Protein AF-A0A069QI17-F1 (afdb_monomer_lite)

InterPro domains:
  IPR000182 GNAT domain [PF13673] (10-106)
  IPR000182 GNAT domain [PS51186] (1-121)
  IPR016181 Acyl-CoA N-acyltransferase [SSF55729] (12-118)

Radius of gyration: 30.69 Å; chains: 1; bounding box: 69×68×100 Å

Structure (mmCIF, N/CA/C/O backbone):
data_AF-A0A069QI17-F1
#
_entry.id   AF-A0A069QI17-F1
#
loop_
_atom_site.group_PDB
_atom_site.id
_atom_site.type_symbol
_atom_site.label_atom_id
_atom_site.label_alt_id
_atom_site.label_comp_id
_atom_site.label_asym_id
_atom_site.label_entity_id
_atom_site.label_seq_id
_atom_site.pdbx_PDB_ins_code
_atom_site.Cartn_x
_atom_site.Cartn_y
_atom_site.Cartn_z
_atom_site.occupancy
_atom_site.B_iso_or_equiv
_atom_site.auth_seq_id
_atom_site.auth_comp_id
_atom_site.auth_asym_id
_atom_site.auth_atom_id
_atom_site.pdbx_PDB_model_num
ATOM 1 N N . MET A 1 1 ? 5.214 32.223 63.874 1.00 36.22 1 MET A N 1
ATOM 2 C CA . MET A 1 1 ? 5.038 32.658 62.475 1.00 36.22 1 MET A CA 1
ATOM 3 C C . MET A 1 1 ? 5.414 31.460 61.620 1.00 36.22 1 MET A C 1
ATOM 5 O O . MET A 1 1 ? 6.585 31.260 61.332 1.00 36.22 1 MET A O 1
ATOM 9 N N . GLU A 1 2 ? 4.447 30.572 61.391 1.00 28.72 2 GLU A N 1
ATOM 10 C CA . GLU A 1 2 ? 4.616 29.395 60.536 1.00 28.72 2 GLU A CA 1
ATOM 11 C C . GLU A 1 2 ? 4.513 29.840 59.080 1.00 28.72 2 GLU A C 1
ATOM 13 O O . GLU A 1 2 ? 3.515 30.432 58.671 1.00 28.72 2 GLU A O 1
ATOM 18 N N . ILE A 1 3 ? 5.564 29.581 58.310 1.00 29.88 3 ILE A N 1
ATOM 19 C CA . ILE A 1 3 ? 5.532 29.698 56.858 1.00 29.88 3 ILE A CA 1
ATOM 20 C C . ILE A 1 3 ? 5.007 28.354 56.352 1.00 29.88 3 ILE A C 1
ATOM 22 O O . ILE A 1 3 ? 5.748 27.376 56.278 1.00 29.88 3 ILE A O 1
ATOM 26 N N . ILE A 1 4 ? 3.714 28.302 56.036 1.00 35.91 4 ILE A N 1
ATOM 27 C CA . ILE A 1 4 ? 3.139 27.224 55.232 1.00 35.91 4 ILE A CA 1
ATOM 28 C C . ILE A 1 4 ? 3.644 27.438 53.802 1.00 35.91 4 ILE A C 1
ATOM 30 O O . ILE A 1 4 ? 3.170 28.323 53.090 1.00 35.91 4 ILE A O 1
ATOM 34 N N . LEU A 1 5 ? 4.636 26.653 53.384 1.00 32.50 5 LEU A N 1
ATOM 35 C CA . LEU A 1 5 ? 4.989 26.520 51.973 1.00 32.50 5 LEU A CA 1
ATOM 36 C C . LEU A 1 5 ? 3.967 25.582 51.321 1.00 32.50 5 LEU A C 1
ATOM 38 O O . LEU A 1 5 ? 4.119 24.362 51.339 1.00 32.50 5 LEU A O 1
ATOM 42 N N . ASN A 1 6 ? 2.909 26.168 50.758 1.00 36.75 6 ASN A N 1
ATOM 43 C CA . ASN A 1 6 ? 2.060 25.500 49.776 1.00 36.75 6 ASN A CA 1
ATOM 44 C C . ASN A 1 6 ? 2.912 25.184 48.544 1.00 36.75 6 ASN A C 1
ATOM 46 O O . ASN A 1 6 ? 3.165 26.058 47.720 1.00 36.75 6 ASN A O 1
ATOM 50 N N . CYS A 1 7 ? 3.355 23.937 48.422 1.00 34.94 7 CYS A N 1
ATOM 51 C CA . CYS A 1 7 ? 4.032 23.443 47.231 1.00 34.94 7 CYS A CA 1
ATOM 52 C C . CYS A 1 7 ? 3.017 22.671 46.371 1.00 34.94 7 CYS A C 1
ATOM 54 O O . CYS A 1 7 ? 3.061 21.450 46.264 1.00 34.94 7 CYS A O 1
ATOM 56 N N . GLU A 1 8 ? 2.063 23.397 45.783 1.00 38.41 8 GLU A N 1
ATOM 57 C CA . GLU A 1 8 ? 1.346 22.948 44.582 1.00 38.41 8 GLU A CA 1
ATOM 58 C C . GLU A 1 8 ? 2.094 23.435 43.332 1.00 38.41 8 GLU A C 1
ATOM 60 O O . GLU A 1 8 ? 1.522 24.061 42.444 1.00 38.41 8 GLU A O 1
ATOM 65 N N . ASP A 1 9 ? 3.384 23.119 43.230 1.00 38.19 9 ASP A N 1
ATOM 66 C CA . ASP A 1 9 ? 4.053 23.132 41.934 1.00 38.19 9 ASP A CA 1
ATOM 67 C C . ASP A 1 9 ? 3.732 21.806 41.242 1.00 38.19 9 ASP A C 1
ATOM 69 O O . ASP A 1 9 ? 4.430 20.798 41.378 1.00 38.19 9 ASP A O 1
ATOM 73 N N . LYS A 1 10 ? 2.620 21.787 40.495 1.00 41.62 10 LYS A N 1
ATOM 74 C CA . LYS A 1 10 ? 2.367 20.766 39.469 1.00 41.62 10 LYS A CA 1
ATOM 75 C C . LYS A 1 10 ? 3.446 20.899 38.393 1.00 41.62 10 LYS A C 1
ATOM 77 O O . LYS A 1 10 ? 3.212 21.490 37.340 1.00 41.62 10 LYS A O 1
ATOM 82 N N . MET A 1 11 ? 4.625 20.336 38.646 1.00 41.19 11 MET A N 1
ATOM 83 C CA . MET A 1 11 ? 5.615 20.086 37.607 1.00 41.19 11 MET A CA 1
ATOM 84 C C . MET A 1 11 ? 4.928 19.243 36.526 1.00 41.19 11 MET A C 1
ATOM 86 O O . MET A 1 11 ? 4.520 18.107 36.784 1.00 41.19 11 MET A O 1
ATOM 90 N N . LYS A 1 12 ? 4.736 19.816 35.331 1.00 52.72 12 LYS A N 1
ATOM 91 C CA . LYS A 1 12 ? 4.419 19.036 34.131 1.00 52.72 12 LYS A CA 1
ATOM 92 C C . LYS A 1 12 ? 5.521 17.995 34.009 1.00 52.72 12 LYS A C 1
ATOM 94 O O . LYS A 1 12 ? 6.667 18.348 33.768 1.00 52.72 12 LYS A O 1
ATOM 99 N N . GLU A 1 13 ? 5.189 16.736 34.246 1.00 62.03 13 GLU A N 1
ATOM 100 C CA . GLU A 1 13 ? 6.145 15.669 34.009 1.00 62.03 13 GLU A CA 1
ATOM 101 C C . GLU A 1 13 ? 6.436 15.608 32.509 1.00 62.03 13 GLU A C 1
ATOM 103 O O . GLU A 1 13 ? 5.513 15.540 31.693 1.00 62.03 13 GLU A O 1
ATOM 108 N N . GLU A 1 14 ? 7.715 15.685 32.158 1.00 80.62 14 GLU A N 1
ATOM 109 C CA . GLU A 1 14 ? 8.184 15.564 30.784 1.00 80.62 14 GLU A CA 1
ATOM 110 C C . GLU A 1 14 ? 8.549 14.103 30.506 1.00 80.62 14 GLU A C 1
ATOM 112 O O . GLU A 1 14 ? 9.181 13.436 31.324 1.00 80.62 14 GLU A O 1
ATOM 117 N N . PHE A 1 15 ? 8.132 13.592 29.350 1.00 90.38 15 PHE A N 1
ATOM 118 C CA . PHE A 1 15 ? 8.513 12.263 28.878 1.00 90.38 15 PHE A CA 1
ATOM 119 C C . PHE A 1 15 ? 9.649 12.378 27.868 1.00 90.38 15 PHE A C 1
ATOM 121 O O . PHE A 1 15 ? 9.623 13.247 26.993 1.00 90.38 15 PHE A O 1
ATOM 128 N N . ILE A 1 16 ? 10.613 11.467 27.959 1.00 90.25 16 ILE A N 1
ATOM 129 C CA . ILE A 1 16 ? 11.674 11.286 26.971 1.00 90.25 16 ILE A CA 1
ATOM 130 C C . ILE A 1 16 ? 11.261 10.144 26.044 1.00 90.25 16 ILE A C 1
ATOM 132 O O . ILE A 1 16 ? 10.875 9.069 26.503 1.00 90.25 16 ILE A O 1
ATOM 136 N N . TYR A 1 17 ? 11.361 10.381 24.737 1.00 91.44 17 TYR A N 1
ATOM 137 C CA . TYR A 1 17 ? 11.005 9.415 23.702 1.00 91.44 17 TYR A CA 1
ATOM 138 C C . TYR A 1 17 ? 12.263 8.957 22.966 1.00 91.44 17 TYR A C 1
ATOM 140 O O . TYR A 1 17 ? 13.028 9.784 22.470 1.00 91.44 17 TYR A O 1
ATOM 148 N N . HIS A 1 18 ? 12.450 7.647 22.851 1.00 88.69 18 HIS A N 1
ATOM 149 C CA . HIS A 1 18 ? 13.464 7.044 21.993 1.00 88.69 18 HIS A CA 1
ATOM 150 C C . HIS A 1 18 ? 12.775 6.173 20.941 1.00 88.69 18 HIS A C 1
ATOM 152 O O . HIS A 1 18 ? 12.140 5.174 21.275 1.00 88.69 18 HIS A O 1
ATOM 158 N N . ASN A 1 19 ? 12.878 6.574 19.673 1.00 89.69 19 ASN A N 1
ATOM 159 C CA . ASN A 1 19 ? 12.305 5.844 18.545 1.00 89.69 19 ASN A CA 1
ATOM 160 C C . ASN A 1 19 ? 13.373 4.918 17.957 1.00 89.69 19 ASN A C 1
ATOM 162 O O . ASN A 1 19 ? 14.323 5.394 17.336 1.00 89.69 19 ASN A O 1
ATOM 166 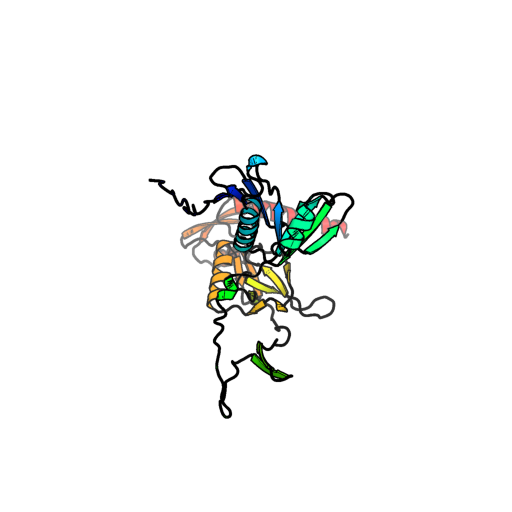N N . ALA A 1 20 ? 13.214 3.618 18.182 1.00 81.44 20 ALA A N 1
ATOM 167 C CA . ALA A 1 20 ? 13.975 2.574 17.510 1.00 81.44 20 ALA A CA 1
ATOM 168 C C . ALA A 1 20 ? 13.261 2.155 16.211 1.00 81.44 20 ALA A C 1
ATOM 170 O O . ALA A 1 20 ? 12.155 2.611 15.928 1.00 81.44 20 ALA A O 1
ATOM 171 N N . GLU A 1 21 ? 13.881 1.265 15.434 1.00 78.25 21 GLU A N 1
ATOM 172 C CA . GLU A 1 21 ? 13.342 0.789 14.149 1.00 78.25 21 GLU A CA 1
ATOM 173 C C . GLU A 1 21 ? 11.936 0.173 14.288 1.00 78.25 21 GLU A C 1
ATOM 175 O O . GLU A 1 21 ? 11.056 0.471 13.486 1.00 78.25 21 GLU A O 1
ATOM 180 N N . ASN A 1 22 ? 11.701 -0.602 15.357 1.00 84.88 22 ASN A N 1
ATOM 181 C CA . ASN A 1 22 ? 10.470 -1.390 15.530 1.00 84.88 22 ASN A CA 1
ATOM 182 C C . ASN A 1 22 ? 9.620 -0.989 16.752 1.00 84.88 22 ASN A C 1
ATOM 184 O O . ASN A 1 22 ? 8.568 -1.582 16.992 1.00 84.88 22 ASN A O 1
ATOM 188 N N . TYR A 1 23 ? 10.054 -0.013 17.558 1.00 88.88 23 TYR A N 1
ATOM 189 C CA . TYR A 1 23 ? 9.311 0.418 18.748 1.00 88.88 23 TYR A CA 1
ATOM 190 C C . TYR A 1 23 ? 9.681 1.831 19.213 1.00 88.88 23 TYR A C 1
ATOM 192 O O . TYR A 1 23 ? 10.778 2.330 18.968 1.00 88.88 23 TYR A O 1
ATOM 200 N N . THR A 1 24 ? 8.778 2.452 19.968 1.00 92.56 24 THR A N 1
ATOM 201 C CA . THR A 1 24 ? 9.018 3.688 20.716 1.00 92.56 24 THR A CA 1
ATOM 202 C C . THR A 1 24 ? 9.126 3.367 22.204 1.00 92.56 24 THR A C 1
ATOM 204 O O . THR A 1 24 ? 8.185 2.846 22.806 1.00 92.56 24 THR A O 1
ATOM 207 N N . LEU A 1 25 ? 10.262 3.706 22.812 1.00 94.06 25 LEU A N 1
ATOM 208 C CA . LEU A 1 25 ? 10.459 3.707 24.260 1.00 94.06 25 LEU A CA 1
ATOM 209 C C . LEU A 1 25 ? 10.070 5.072 24.834 1.00 94.06 25 LEU A C 1
ATOM 211 O O . LEU A 1 25 ? 10.537 6.109 24.365 1.00 94.06 25 LEU A O 1
ATOM 215 N N . ILE A 1 26 ? 9.246 5.052 25.874 1.00 95.50 26 ILE A N 1
ATOM 216 C CA . ILE A 1 26 ? 8.793 6.206 26.646 1.00 95.50 26 ILE A CA 1
ATOM 217 C C . ILE A 1 26 ? 9.407 6.084 28.036 1.00 95.50 26 ILE A C 1
ATOM 219 O O . ILE A 1 26 ? 9.238 5.057 28.693 1.00 95.50 26 ILE A O 1
ATOM 223 N N . MET A 1 27 ? 10.106 7.119 28.488 1.00 93.12 27 MET A N 1
ATOM 224 C CA . MET A 1 27 ? 10.720 7.177 29.815 1.00 93.12 27 MET A CA 1
ATOM 225 C C . MET A 1 27 ? 10.259 8.439 30.538 1.00 93.12 27 MET A C 1
ATOM 227 O O . MET A 1 27 ? 10.094 9.485 29.906 1.00 93.12 27 MET A O 1
ATOM 231 N N . THR A 1 28 ? 10.063 8.372 31.853 1.00 90.19 28 THR A N 1
ATOM 232 C CA . THR A 1 28 ? 9.926 9.595 32.661 1.00 90.19 28 THR A CA 1
ATOM 233 C C . THR A 1 28 ? 11.243 10.377 32.598 1.00 90.19 28 THR A C 1
ATOM 235 O O . THR A 1 28 ? 12.316 9.773 32.548 1.00 90.19 28 THR A O 1
ATOM 238 N N . SER A 1 29 ? 11.206 11.712 32.570 1.00 85.88 29 SER A N 1
ATOM 239 C CA . SER A 1 29 ? 12.432 12.526 32.471 1.00 85.88 29 SER A CA 1
ATOM 240 C C . SER A 1 29 ? 13.396 12.329 33.642 1.00 85.88 29 SER A C 1
ATOM 242 O O . SER A 1 29 ? 14.602 12.503 33.490 1.00 85.88 29 SER A O 1
ATOM 244 N N . SER A 1 30 ? 12.875 11.919 34.795 1.00 83.50 30 SER A N 1
ATOM 245 C CA . SER A 1 30 ? 13.633 11.557 35.990 1.00 83.50 30 SER A CA 1
ATOM 246 C C . SER A 1 30 ? 14.077 10.083 36.030 1.00 83.50 30 SER A C 1
ATOM 248 O O . SER A 1 30 ? 14.802 9.684 36.939 1.00 83.50 30 SER A O 1
ATOM 250 N N . GLY A 1 31 ? 13.717 9.285 35.018 1.00 85.56 31 GLY A N 1
ATOM 251 C CA . GLY A 1 31 ? 14.242 7.938 34.782 1.00 85.56 31 GLY A CA 1
ATOM 252 C C . GLY A 1 31 ? 13.628 6.817 35.623 1.00 85.56 31 GLY A C 1
ATOM 253 O O . GLY A 1 31 ? 14.051 5.673 35.490 1.00 85.56 31 GLY A O 1
ATOM 254 N N . GLU A 1 32 ? 12.632 7.088 36.472 1.00 90.38 32 GLU A N 1
ATOM 255 C CA . GLU A 1 32 ? 12.069 6.077 37.381 1.00 90.38 32 GLU A CA 1
ATOM 256 C C . GLU A 1 32 ? 10.953 5.222 36.770 1.00 90.38 32 GLU A C 1
ATOM 258 O O . GLU A 1 32 ? 10.400 4.354 37.451 1.00 90.38 32 GLU A O 1
ATOM 263 N N . GLY A 1 33 ? 10.575 5.452 35.514 1.00 93.25 33 GLY A N 1
ATOM 264 C CA . GLY A 1 33 ? 9.570 4.639 34.846 1.00 93.25 33 GLY A CA 1
ATOM 265 C C . GLY A 1 33 ? 9.746 4.587 33.338 1.00 93.25 33 GLY A C 1
ATOM 266 O O . GLY A 1 33 ? 10.171 5.559 32.714 1.00 93.25 33 GLY A O 1
ATOM 267 N N . ILE A 1 34 ? 9.396 3.439 32.763 1.00 95.75 34 ILE A N 1
ATOM 268 C CA . ILE A 1 34 ? 9.522 3.157 31.336 1.00 95.75 34 ILE A CA 1
ATOM 269 C C . ILE A 1 34 ? 8.279 2.448 30.792 1.00 95.75 34 ILE A C 1
ATOM 271 O O . ILE A 1 34 ? 7.554 1.777 31.528 1.00 95.75 34 ILE A O 1
ATOM 275 N N . CYS A 1 35 ? 8.044 2.591 29.491 1.00 96.25 35 CYS A N 1
ATOM 276 C CA . CYS A 1 35 ? 7.040 1.852 28.736 1.00 96.25 35 CYS A CA 1
ATOM 277 C C . CYS A 1 35 ? 7.459 1.767 27.266 1.00 96.25 35 CYS A C 1
ATOM 279 O O . CYS A 1 35 ? 8.009 2.722 26.729 1.00 96.25 35 CYS A O 1
ATOM 281 N N . SER A 1 36 ? 7.200 0.649 26.595 1.00 95.62 36 SER A N 1
ATOM 282 C CA . SER A 1 36 ? 7.483 0.472 25.165 1.00 95.62 36 SER A CA 1
ATOM 283 C C . SER A 1 36 ? 6.194 0.272 24.372 1.00 95.62 36 SER A C 1
ATOM 285 O O . SER A 1 36 ? 5.257 -0.363 24.858 1.00 95.62 36 SER A O 1
ATOM 287 N N . VAL A 1 37 ? 6.156 0.817 23.157 1.00 96.56 37 VAL A N 1
ATOM 288 C CA . VAL A 1 37 ? 5.036 0.697 22.214 1.00 96.56 37 VAL A CA 1
ATOM 289 C C . VAL A 1 37 ? 5.573 0.262 20.857 1.00 96.56 37 VAL A C 1
ATOM 291 O O . VAL A 1 37 ? 6.486 0.891 20.333 1.00 96.56 37 VAL A O 1
ATOM 294 N N . SER A 1 38 ? 4.992 -0.777 20.267 1.00 92.94 38 SER A N 1
ATOM 295 C CA . SER A 1 38 ? 5.299 -1.235 18.901 1.00 92.94 38 SER A CA 1
ATOM 296 C C . SER A 1 38 ? 4.006 -1.435 18.118 1.00 92.94 38 SER A C 1
ATOM 298 O O . SER A 1 38 ? 2.977 -1.737 18.720 1.00 92.94 38 SER A O 1
ATOM 300 N N . ILE A 1 39 ? 4.028 -1.251 16.800 1.00 90.81 39 ILE A N 1
ATOM 301 C CA . ILE A 1 39 ? 2.902 -1.644 15.943 1.00 90.81 39 ILE A CA 1
ATOM 302 C C . ILE A 1 39 ? 3.011 -3.143 15.682 1.00 90.81 39 ILE A C 1
ATOM 304 O O . ILE A 1 39 ? 4.096 -3.635 15.390 1.00 90.81 39 ILE A O 1
ATOM 308 N N . ASP A 1 40 ? 1.895 -3.860 15.795 1.00 85.12 40 ASP A N 1
ATOM 309 C CA . ASP A 1 40 ? 1.860 -5.278 15.455 1.00 85.12 40 ASP A CA 1
ATOM 310 C C . ASP A 1 40 ? 2.160 -5.459 13.958 1.00 85.12 40 ASP A C 1
ATOM 312 O O . ASP A 1 40 ? 1.525 -4.836 13.100 1.00 85.12 40 ASP A O 1
ATOM 316 N N . GLU A 1 41 ? 3.139 -6.308 13.647 1.00 75.94 41 GLU A N 1
ATOM 317 C CA . GLU A 1 41 ? 3.621 -6.525 12.278 1.00 75.94 41 GLU A CA 1
ATOM 318 C C . GLU A 1 41 ? 2.533 -7.099 11.355 1.00 75.94 41 GLU A C 1
ATOM 320 O O . GLU A 1 41 ? 2.504 -6.798 10.159 1.00 75.94 41 GLU A O 1
ATOM 325 N N . ASN A 1 42 ? 1.601 -7.881 11.909 1.00 76.81 42 ASN A N 1
ATOM 326 C CA . ASN A 1 42 ? 0.511 -8.517 11.171 1.00 76.81 42 ASN A CA 1
ATOM 327 C C . ASN A 1 42 ? -0.770 -7.671 11.192 1.00 76.81 42 ASN A C 1
ATOM 329 O O . ASN A 1 42 ? -1.555 -7.700 10.241 1.00 76.81 42 ASN A O 1
ATOM 333 N N . ILE A 1 43 ? -0.998 -6.910 12.266 1.00 81.38 43 ILE A N 1
ATOM 334 C CA . ILE A 1 43 ? -2.210 -6.115 12.485 1.00 81.38 43 ILE A CA 1
ATOM 335 C C . ILE A 1 43 ? -1.826 -4.644 12.666 1.00 81.38 43 ILE A C 1
ATOM 337 O O . ILE A 1 43 ? -1.848 -4.112 13.771 1.00 81.38 43 ILE A O 1
ATOM 341 N N . ARG A 1 44 ? -1.578 -3.936 11.556 1.00 81.19 44 ARG A N 1
ATOM 342 C CA . ARG A 1 44 ? -1.165 -2.511 11.560 1.00 81.19 44 ARG A CA 1
ATOM 343 C C . ARG A 1 44 ? -2.098 -1.569 12.345 1.00 81.19 44 ARG A C 1
ATOM 345 O O . ARG A 1 44 ? -1.694 -0.478 12.730 1.00 81.19 44 ARG A O 1
ATOM 352 N N . SER A 1 45 ? -3.359 -1.951 12.568 1.00 84.38 45 SER A N 1
ATOM 353 C CA . SER A 1 45 ? -4.325 -1.187 13.372 1.00 84.38 45 SER A CA 1
ATOM 354 C C . SER A 1 45 ? -4.210 -1.414 14.886 1.00 84.38 45 SER A C 1
ATOM 356 O O . SER A 1 45 ? -4.980 -0.805 15.637 1.00 84.38 45 SER A O 1
ATOM 358 N N . CYS A 1 46 ? -3.307 -2.292 15.326 1.00 89.62 46 CYS A N 1
ATOM 359 C CA . CYS A 1 46 ? -3.061 -2.671 16.710 1.00 89.62 46 CYS A CA 1
ATOM 360 C C . CYS A 1 46 ? -1.624 -2.315 17.110 1.00 89.62 46 CYS A C 1
ATOM 362 O O . CYS A 1 46 ? -0.683 -2.591 16.371 1.00 89.62 46 CYS A O 1
ATOM 364 N N . ALA A 1 47 ? -1.455 -1.725 18.292 1.00 94.81 47 ALA A N 1
ATOM 365 C CA . ALA A 1 47 ? -0.146 -1.533 18.907 1.00 94.81 47 ALA A CA 1
ATOM 366 C C . ALA A 1 47 ? -0.007 -2.388 20.169 1.00 94.81 47 ALA A C 1
ATOM 368 O O . ALA A 1 47 ? -0.929 -2.465 20.980 1.00 94.81 47 ALA A O 1
ATOM 369 N N . CYS A 1 48 ? 1.158 -2.991 20.363 1.00 95.31 48 CYS A N 1
ATOM 370 C CA . CYS A 1 48 ? 1.507 -3.742 21.558 1.00 95.31 48 CYS A CA 1
ATOM 371 C C . CYS A 1 48 ? 2.225 -2.828 22.556 1.00 95.31 48 CYS A C 1
ATOM 373 O O . CYS A 1 48 ? 3.244 -2.217 22.223 1.00 95.31 48 CYS A O 1
ATOM 375 N N . ILE A 1 49 ? 1.699 -2.755 23.781 1.00 96.75 49 ILE A N 1
ATOM 376 C CA . ILE A 1 49 ? 2.313 -2.071 24.921 1.00 96.75 49 ILE A CA 1
ATOM 377 C C . ILE A 1 49 ? 3.008 -3.119 25.793 1.00 96.75 49 ILE A C 1
ATOM 379 O O . ILE A 1 49 ? 2.384 -4.084 26.236 1.00 96.75 49 ILE A O 1
ATOM 383 N N . TYR A 1 50 ? 4.295 -2.920 26.062 1.00 93.62 50 TYR A N 1
ATOM 384 C CA . TYR A 1 50 ? 5.108 -3.841 26.858 1.00 93.62 50 TYR A CA 1
ATOM 385 C C . TYR A 1 50 ? 6.168 -3.092 27.672 1.00 93.62 50 TYR A C 1
ATOM 387 O O . TYR A 1 50 ? 6.358 -1.885 27.518 1.00 93.62 50 TYR A O 1
ATOM 395 N N . ASN A 1 51 ? 6.838 -3.800 28.585 1.00 91.69 51 ASN A N 1
ATOM 396 C CA . ASN A 1 51 ? 7.842 -3.236 29.497 1.00 91.69 51 ASN A CA 1
ATOM 397 C C . ASN A 1 51 ? 7.344 -2.033 30.317 1.00 91.69 51 ASN A C 1
ATOM 399 O O . ASN A 1 51 ? 8.134 -1.156 30.657 1.00 91.69 51 ASN A O 1
ATOM 403 N N . LEU A 1 52 ? 6.049 -1.974 30.644 1.00 93.75 52 LEU A N 1
ATOM 404 C CA . LEU A 1 52 ? 5.534 -0.948 31.545 1.00 93.75 52 LEU A CA 1
ATOM 405 C C . LEU A 1 52 ? 6.040 -1.221 32.965 1.00 93.75 52 LEU A C 1
ATOM 407 O O . LEU A 1 52 ? 5.584 -2.152 33.629 1.00 93.75 52 LEU A O 1
ATOM 411 N N . SER A 1 53 ? 6.984 -0.406 33.426 1.00 92.88 53 SER A N 1
ATOM 412 C CA . SER A 1 53 ? 7.653 -0.587 34.711 1.00 92.88 53 SER A CA 1
ATOM 413 C C . SER A 1 53 ? 7.898 0.748 35.398 1.00 92.88 53 SER A C 1
ATOM 415 O O . SER A 1 53 ? 8.154 1.760 34.750 1.00 92.88 53 SER A O 1
ATOM 417 N N . VAL A 1 54 ? 7.814 0.742 36.727 1.00 91.56 54 VAL A N 1
ATOM 418 C CA . VAL A 1 54 ? 8.110 1.890 37.590 1.00 91.56 54 VAL A CA 1
ATOM 419 C C . VAL A 1 54 ? 8.919 1.391 38.782 1.00 91.56 54 VAL A C 1
ATOM 421 O O . VAL A 1 54 ? 8.549 0.383 39.405 1.00 91.56 54 VAL A O 1
ATOM 424 N N . GLU A 1 55 ? 9.993 2.112 39.112 1.00 90.25 55 GLU A N 1
ATOM 425 C CA . GLU A 1 55 ? 10.818 1.859 40.291 1.00 90.25 55 GLU A CA 1
ATOM 426 C C . GLU A 1 55 ? 9.951 1.768 41.548 1.00 90.25 55 GLU A C 1
ATOM 428 O O . GLU A 1 55 ? 9.048 2.574 41.777 1.00 90.25 55 GLU A O 1
ATOM 433 N N . GLU A 1 56 ? 10.235 0.783 42.396 1.00 88.75 56 GLU A N 1
ATOM 434 C CA . GLU A 1 56 ? 9.368 0.421 43.517 1.00 88.75 56 GLU A CA 1
ATOM 435 C C . GLU A 1 56 ? 9.097 1.579 44.487 1.00 88.75 56 GLU A C 1
ATOM 437 O O . GLU A 1 56 ? 7.940 1.842 44.817 1.00 88.75 56 GLU A O 1
ATOM 442 N N . LYS A 1 57 ? 10.133 2.349 44.844 1.00 89.19 57 LYS A N 1
ATOM 443 C CA . LYS A 1 57 ? 10.040 3.553 45.699 1.00 89.19 57 LYS A CA 1
ATOM 444 C C . LYS A 1 57 ? 9.175 4.682 45.106 1.00 89.19 57 LYS A C 1
ATOM 446 O O . LYS A 1 57 ? 8.775 5.602 45.821 1.00 89.19 57 LYS A O 1
ATOM 451 N N . CYS A 1 58 ? 8.909 4.624 43.802 1.00 84.81 58 CYS A N 1
ATOM 452 C CA . CYS A 1 58 ? 8.153 5.614 43.039 1.00 84.81 58 CYS A CA 1
ATOM 453 C C . CYS A 1 58 ? 6.740 5.130 42.679 1.00 84.81 58 CYS A C 1
ATOM 455 O O . CYS A 1 58 ? 5.938 5.903 42.146 1.00 84.81 58 CYS A O 1
ATOM 457 N N . ARG A 1 59 ? 6.387 3.876 42.994 1.00 82.62 59 ARG A N 1
ATOM 458 C CA . ARG A 1 59 ? 5.024 3.360 42.802 1.00 82.62 59 ARG A CA 1
ATOM 459 C C . ARG A 1 59 ? 4.021 4.172 43.633 1.00 82.62 59 ARG A C 1
ATOM 461 O O . ARG A 1 59 ? 4.377 4.873 44.574 1.00 82.62 59 ARG A O 1
ATOM 468 N N . VAL A 1 60 ? 2.743 4.112 43.252 1.00 79.50 60 VAL A N 1
ATOM 469 C CA . VAL A 1 60 ? 1.625 4.864 43.876 1.00 79.50 60 VAL A CA 1
ATOM 470 C C . VAL A 1 60 ? 1.646 6.387 43.621 1.00 79.50 60 VAL A C 1
ATOM 472 O O . VAL A 1 60 ? 0.648 7.061 43.849 1.00 79.50 60 VAL A O 1
ATOM 475 N N . ARG A 1 61 ? 2.698 6.938 42.999 1.00 82.50 61 ARG A N 1
ATOM 476 C CA . ARG A 1 61 ? 2.773 8.359 42.581 1.00 82.50 61 ARG A CA 1
ATOM 477 C C . ARG A 1 61 ? 2.131 8.657 41.218 1.00 82.50 61 ARG A C 1
ATOM 479 O O . ARG A 1 61 ? 2.358 9.704 40.624 1.00 82.50 61 ARG A O 1
ATOM 486 N N . GLY A 1 62 ? 1.371 7.709 40.672 1.00 85.88 62 GLY A N 1
ATOM 487 C CA . GLY A 1 62 ? 0.674 7.865 39.392 1.00 85.88 62 GLY A CA 1
ATOM 488 C C . GLY A 1 62 ? 1.532 7.711 38.128 1.00 85.88 62 GLY A C 1
ATOM 489 O O . GLY A 1 62 ? 0.967 7.770 37.040 1.00 85.88 62 GLY A O 1
ATOM 490 N N . TYR A 1 63 ? 2.845 7.457 38.225 1.00 87.31 63 TYR A N 1
ATOM 491 C CA . TYR A 1 63 ? 3.717 7.256 37.051 1.00 87.31 63 TYR A CA 1
ATOM 492 C C . TYR A 1 63 ? 3.213 6.158 36.109 1.00 87.31 63 TYR A C 1
ATOM 494 O O . TYR A 1 63 ? 3.121 6.386 34.911 1.00 87.31 63 TYR A O 1
ATOM 502 N N . GLY A 1 64 ? 2.782 5.009 36.643 1.00 90.12 64 GLY A N 1
ATOM 503 C CA . GLY A 1 64 ? 2.244 3.921 35.818 1.00 90.12 64 GLY A CA 1
ATOM 504 C C . GLY A 1 64 ? 0.995 4.325 35.025 1.00 90.12 64 GLY A C 1
ATOM 505 O O . GLY A 1 64 ? 0.867 3.962 33.862 1.00 90.12 64 GLY A O 1
ATOM 506 N N . ASN A 1 65 ? 0.105 5.134 35.617 1.00 91.12 65 ASN A N 1
ATOM 507 C CA . ASN A 1 65 ? -1.073 5.651 34.911 1.00 91.12 65 ASN A CA 1
ATOM 508 C C . ASN A 1 65 ? -0.659 6.578 33.766 1.00 91.12 65 ASN A C 1
ATOM 510 O O . ASN A 1 65 ? -1.150 6.427 32.655 1.00 91.12 65 ASN A O 1
ATOM 514 N N . ARG A 1 66 ? 0.253 7.515 34.043 1.00 91.38 66 ARG A N 1
ATOM 515 C CA . ARG A 1 66 ? 0.689 8.512 33.062 1.00 91.38 66 ARG A CA 1
ATOM 516 C C . ARG A 1 66 ? 1.487 7.881 31.917 1.00 91.38 66 ARG A C 1
ATOM 518 O O . ARG A 1 66 ? 1.259 8.237 30.769 1.00 91.38 66 ARG A O 1
ATOM 525 N N . LEU A 1 67 ? 2.348 6.903 32.211 1.00 93.88 67 LEU A N 1
ATOM 526 C CA . LEU A 1 67 ? 3.062 6.116 31.199 1.00 93.88 67 LEU A CA 1
ATOM 527 C C . LEU A 1 67 ? 2.103 5.312 30.319 1.00 93.88 67 LEU A C 1
ATOM 529 O O . LEU A 1 67 ? 2.276 5.295 29.106 1.00 93.88 67 LEU A O 1
ATOM 533 N N . LEU A 1 68 ? 1.081 4.679 30.906 1.00 95.25 68 LEU A N 1
ATOM 534 C CA . LEU A 1 68 ? 0.069 3.947 30.143 1.00 95.25 68 LEU A CA 1
ATOM 535 C C . LEU A 1 68 ? -0.745 4.888 29.240 1.00 95.25 68 LEU A C 1
ATOM 537 O O . LEU A 1 68 ? -0.976 4.577 28.076 1.00 95.25 68 LEU A O 1
ATOM 541 N N . GLU A 1 69 ? -1.137 6.058 29.749 1.00 93.94 69 GLU A N 1
ATOM 542 C CA . GLU A 1 69 ? -1.844 7.084 28.972 1.00 93.94 69 GLU A CA 1
ATOM 543 C C . GLU A 1 69 ? -0.981 7.652 27.835 1.00 93.94 69 GLU A C 1
ATOM 545 O O . GLU A 1 69 ? -1.487 7.851 26.730 1.00 93.94 69 GLU A O 1
ATOM 550 N N . GLU A 1 70 ? 0.319 7.880 28.054 1.00 94.31 70 GLU A N 1
ATOM 551 C CA . GLU A 1 70 ? 1.208 8.274 26.956 1.00 94.31 70 GLU A CA 1
ATOM 552 C C . GLU A 1 70 ? 1.476 7.147 25.966 1.00 94.31 70 GLU A C 1
ATOM 554 O O . GLU A 1 70 ? 1.530 7.400 24.765 1.00 94.31 70 GLU A O 1
ATOM 559 N N . ALA A 1 71 ? 1.576 5.899 26.419 1.00 95.56 71 ALA A N 1
ATOM 560 C CA . ALA A 1 71 ? 1.690 4.756 25.524 1.00 95.56 71 ALA A CA 1
ATOM 561 C C . ALA A 1 71 ? 0.471 4.650 24.591 1.00 95.56 71 ALA A C 1
ATOM 563 O O . ALA A 1 71 ? 0.629 4.466 23.383 1.00 95.56 71 ALA A O 1
ATOM 564 N N . GLU A 1 72 ? -0.739 4.863 25.119 1.00 95.31 72 GLU A N 1
ATOM 565 C CA . GLU A 1 72 ? -1.973 4.941 24.328 1.00 95.31 72 GLU A CA 1
ATOM 566 C C . GLU A 1 72 ? -1.927 6.082 23.292 1.00 95.31 72 GLU A C 1
ATOM 568 O O . GLU A 1 72 ? -2.304 5.880 22.135 1.00 95.31 72 GLU A O 1
ATOM 573 N N . LYS A 1 73 ? -1.416 7.267 23.655 1.00 92.88 73 LYS A N 1
ATOM 574 C CA . LYS A 1 73 ? -1.264 8.401 22.721 1.00 92.88 73 LYS A CA 1
ATOM 575 C C . LYS A 1 73 ? -0.197 8.154 21.658 1.00 92.88 73 LYS A C 1
ATOM 577 O O . LYS A 1 73 ? -0.393 8.530 20.502 1.00 92.88 73 LYS A O 1
ATOM 582 N N . VAL A 1 74 ? 0.931 7.540 22.016 1.00 91.50 74 VAL A N 1
ATOM 583 C CA . VAL A 1 74 ? 1.971 7.144 21.056 1.00 91.50 74 VAL A CA 1
ATOM 584 C C . VAL A 1 74 ? 1.408 6.121 20.073 1.00 91.50 74 VAL A C 1
ATOM 586 O O . VAL A 1 74 ? 1.539 6.317 18.869 1.00 91.50 74 VAL A O 1
ATOM 589 N N . ALA A 1 75 ? 0.686 5.106 20.552 1.00 93.19 75 ALA A N 1
ATOM 590 C CA . ALA A 1 75 ? 0.003 4.141 19.695 1.00 93.19 75 ALA A CA 1
ATOM 591 C C . ALA A 1 75 ? -0.961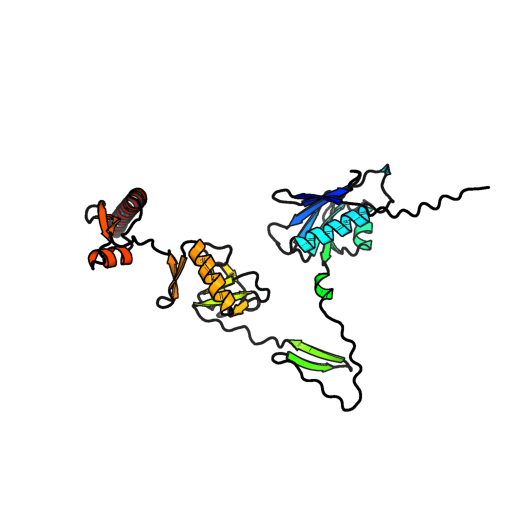 4.820 18.702 1.00 93.19 75 ALA A C 1
ATOM 593 O O . ALA A 1 75 ? -0.931 4.517 17.508 1.00 93.19 75 ALA A O 1
ATOM 594 N N . GLN A 1 76 ? -1.757 5.798 19.156 1.00 90.31 76 GLN A N 1
ATOM 595 C CA . GLN A 1 76 ? -2.620 6.593 18.271 1.00 90.31 76 GLN A CA 1
ATOM 596 C C . GLN A 1 76 ? -1.826 7.369 17.210 1.00 90.31 76 GLN A C 1
ATOM 598 O O . GLN A 1 76 ? -2.217 7.380 16.041 1.00 90.31 76 GLN A O 1
ATOM 603 N N . LYS A 1 77 ? -0.708 8.007 17.590 1.00 88.12 77 LYS A N 1
ATOM 604 C CA . LYS A 1 77 ? 0.172 8.738 16.656 1.00 88.12 77 LYS A CA 1
ATOM 605 C C . LYS A 1 77 ? 0.786 7.816 15.601 1.00 88.12 77 LYS A C 1
ATOM 607 O O . LYS A 1 77 ? 0.940 8.235 14.459 1.00 88.12 77 LYS A O 1
ATOM 612 N N . LEU A 1 78 ? 1.072 6.566 15.966 1.00 84.38 78 LEU A N 1
ATOM 613 C CA . LEU A 1 78 ? 1.543 5.517 15.057 1.00 84.38 78 LEU A CA 1
ATOM 614 C C . LEU A 1 78 ? 0.419 4.919 14.186 1.00 84.38 78 LEU A C 1
ATOM 616 O O . LEU A 1 78 ? 0.678 4.083 13.327 1.00 84.38 78 LEU A O 1
ATOM 620 N N . GLY A 1 79 ? -0.829 5.364 14.363 1.00 86.25 79 GLY A N 1
ATOM 621 C CA . GLY A 1 79 ? -1.971 4.966 13.541 1.00 86.25 79 GLY A CA 1
ATOM 622 C C . GLY A 1 79 ? -2.768 3.776 14.073 1.00 86.25 79 GLY A C 1
ATOM 623 O O . GLY A 1 79 ? -3.691 3.329 13.386 1.00 86.25 79 GLY A O 1
ATOM 624 N N . ALA A 1 80 ? -2.468 3.289 15.280 1.00 88.50 80 ALA A N 1
ATOM 625 C CA . ALA A 1 80 ? -3.233 2.221 15.906 1.00 88.50 80 ALA A CA 1
ATOM 626 C C . ALA A 1 80 ? -4.598 2.722 16.406 1.00 88.50 80 ALA A C 1
ATOM 628 O O . ALA A 1 80 ? -4.734 3.801 16.982 1.00 88.50 80 ALA A O 1
ATOM 629 N N .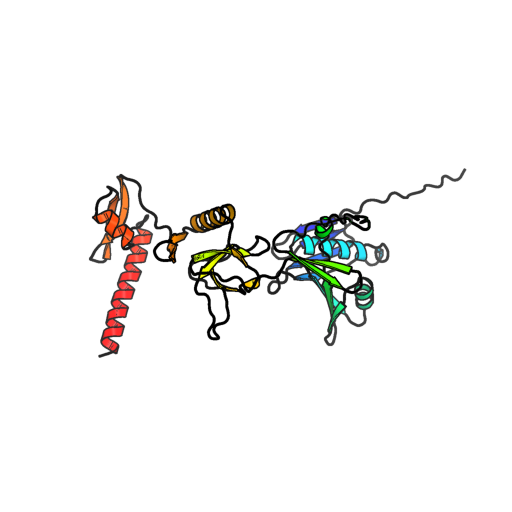 SER A 1 81 ? -5.620 1.894 16.208 1.00 89.44 81 SER A N 1
ATOM 630 C CA . SER A 1 81 ? -6.987 2.095 16.718 1.00 89.44 81 SER A CA 1
ATOM 631 C C . SER A 1 81 ? -7.294 1.217 17.936 1.00 89.44 81 SER A C 1
ATOM 633 O O . SER A 1 81 ? -8.316 1.386 18.604 1.00 89.44 81 SER A O 1
ATOM 635 N N . VAL A 1 82 ? -6.402 0.274 18.231 1.00 93.44 82 VAL A N 1
ATOM 636 C CA . VAL A 1 82 ? -6.475 -0.660 19.350 1.00 93.44 82 VAL A CA 1
ATOM 637 C C . VAL A 1 82 ? -5.080 -0.785 19.952 1.00 93.44 82 VAL A C 1
ATOM 639 O O . VAL A 1 82 ? -4.089 -0.777 19.226 1.00 93.44 82 VAL A O 1
ATOM 642 N N . VAL A 1 83 ? -5.004 -0.906 21.272 1.00 96.06 83 VAL A N 1
ATOM 643 C CA . VAL A 1 83 ? -3.790 -1.334 21.975 1.00 96.06 83 VAL A CA 1
ATOM 644 C C . VAL A 1 83 ? -4.009 -2.698 22.608 1.00 96.06 83 VAL A C 1
ATOM 646 O O . VAL A 1 83 ? -5.117 -2.993 23.061 1.00 96.06 83 VAL A O 1
ATOM 649 N N . SER A 1 84 ? -2.954 -3.502 22.646 1.00 95.44 84 SER A N 1
ATOM 650 C CA . SER A 1 84 ? -2.893 -4.812 23.288 1.00 95.44 84 SER A CA 1
ATOM 651 C C . SER A 1 84 ? -1.751 -4.847 24.302 1.00 95.44 84 SER A C 1
ATOM 653 O O . SER A 1 84 ? -0.716 -4.214 24.094 1.00 95.44 84 SER A O 1
ATOM 655 N N . LEU A 1 85 ? -1.938 -5.569 25.405 1.00 95.12 85 LEU A N 1
ATOM 656 C CA . LEU A 1 85 ? -0.907 -5.820 26.415 1.00 95.12 85 LEU A CA 1
ATOM 657 C C . LEU A 1 85 ? -1.175 -7.134 27.148 1.00 95.12 85 LEU A C 1
ATOM 659 O O . LEU A 1 85 ? -2.287 -7.657 27.106 1.00 95.12 85 LEU A O 1
ATOM 663 N N . ALA A 1 86 ? -0.170 -7.661 27.841 1.00 92.81 86 ALA A N 1
ATOM 664 C CA . ALA A 1 86 ? -0.302 -8.865 28.655 1.00 92.81 86 ALA A CA 1
ATOM 665 C C . ALA A 1 86 ? -0.001 -8.571 30.129 1.00 92.81 86 ALA A C 1
ATOM 667 O O . ALA A 1 86 ? 0.866 -7.755 30.446 1.00 92.81 86 ALA A O 1
ATOM 668 N N . ALA A 1 87 ? -0.704 -9.259 31.026 1.00 91.75 87 ALA A N 1
ATOM 669 C CA . ALA A 1 87 ? -0.424 -9.251 32.456 1.00 91.75 87 ALA A CA 1
ATOM 670 C C . ALA A 1 87 ? -0.454 -10.675 33.014 1.00 91.75 87 ALA A C 1
ATOM 672 O O . ALA A 1 87 ? -1.254 -11.497 32.574 1.00 91.75 87 ALA A O 1
ATOM 673 N N . GLU A 1 88 ? 0.398 -10.958 33.994 1.00 89.19 88 GLU A N 1
ATOM 674 C CA . GLU A 1 88 ? 0.358 -12.221 34.738 1.00 89.19 88 GLU A CA 1
ATOM 675 C C . GLU A 1 88 ? -0.916 -12.303 35.593 1.00 89.19 88 GLU A C 1
ATOM 677 O O . GLU A 1 88 ? -1.307 -11.313 36.220 1.00 89.19 88 GLU A O 1
ATOM 682 N N . LYS A 1 89 ? -1.539 -13.488 35.641 1.00 83.06 89 LYS A N 1
ATOM 683 C CA . LYS A 1 89 ? -2.847 -13.724 36.287 1.00 83.06 89 LYS A CA 1
ATOM 684 C C . LYS A 1 89 ? -2.907 -13.339 37.760 1.00 83.06 89 LYS A C 1
ATOM 686 O O . LYS A 1 89 ? -3.878 -12.728 38.189 1.00 83.06 89 LYS A O 1
ATOM 691 N N . ASP A 1 90 ? -1.859 -13.659 38.509 1.00 79.12 90 ASP A N 1
ATOM 692 C CA . ASP A 1 90 ? -1.845 -13.507 39.968 1.00 79.12 90 ASP A CA 1
ATOM 693 C C . ASP A 1 90 ? -1.206 -12.184 40.425 1.00 79.12 90 ASP A C 1
ATOM 695 O O . ASP A 1 90 ? -0.892 -11.995 41.603 1.00 79.12 90 ASP A O 1
ATOM 699 N N . LYS A 1 91 ? -0.989 -11.242 39.495 1.00 81.38 91 LYS A N 1
ATOM 700 C CA . LYS A 1 91 ? -0.433 -9.919 39.796 1.00 81.38 91 LYS A CA 1
ATOM 701 C C . LYS A 1 91 ? -1.510 -8.844 39.749 1.00 81.38 91 LYS A C 1
ATOM 703 O O . LYS A 1 91 ? -2.381 -8.839 38.887 1.00 81.38 91 LYS A O 1
ATOM 708 N N . PHE A 1 92 ? -1.345 -7.830 40.604 1.00 85.44 92 PHE A N 1
ATOM 709 C CA . PHE A 1 92 ? -2.227 -6.654 40.686 1.00 85.44 92 PHE A CA 1
ATOM 710 C C . PHE A 1 92 ? -2.450 -5.932 39.340 1.00 85.44 92 PHE A C 1
ATOM 712 O O . PHE A 1 92 ? -3.386 -5.142 39.206 1.00 85.44 92 PHE A O 1
ATOM 719 N N . MET A 1 93 ? -1.560 -6.163 38.369 1.00 85.94 93 MET A N 1
ATOM 720 C CA . MET A 1 93 ? -1.589 -5.569 37.037 1.00 85.94 93 MET A CA 1
ATOM 721 C C . MET A 1 93 ? -2.845 -5.961 36.258 1.00 85.94 93 MET A C 1
ATOM 723 O O . MET A 1 93 ? -3.410 -5.091 35.602 1.00 85.94 93 MET A O 1
ATOM 727 N N . ALA A 1 94 ? -3.313 -7.212 36.360 1.00 88.31 94 ALA A N 1
ATOM 728 C CA . ALA A 1 94 ? -4.509 -7.673 35.652 1.00 88.31 94 ALA A CA 1
ATOM 729 C C . ALA A 1 94 ? -5.740 -6.835 36.046 1.00 88.31 94 ALA A C 1
ATOM 731 O O . ALA A 1 94 ? -6.305 -6.127 35.209 1.00 88.31 94 ALA A O 1
ATOM 732 N N . ASP A 1 95 ? -6.056 -6.784 37.344 1.00 91.44 95 ASP A N 1
ATOM 733 C CA . ASP A 1 95 ? -7.157 -5.965 37.867 1.00 91.44 95 ASP A CA 1
ATOM 734 C C . ASP A 1 95 ? -6.969 -4.470 37.570 1.00 91.44 95 ASP A C 1
ATOM 736 O O . ASP A 1 95 ? -7.929 -3.712 37.401 1.00 91.44 95 ASP A O 1
ATOM 740 N N . TRP A 1 96 ? -5.719 -3.999 37.561 1.00 93.06 96 TRP A N 1
ATOM 741 C CA . TRP A 1 96 ? -5.412 -2.605 37.264 1.00 93.06 96 TRP A CA 1
ATOM 742 C C . TRP A 1 96 ? -5.720 -2.249 35.808 1.00 93.06 96 TRP A C 1
ATOM 744 O O . TRP A 1 96 ? -6.325 -1.201 35.572 1.00 93.06 96 TRP A O 1
ATOM 754 N N . TYR A 1 97 ? -5.391 -3.118 34.851 1.00 94.44 97 TYR A N 1
ATOM 755 C CA . TYR A 1 97 ? -5.730 -2.910 33.444 1.00 94.44 97 TYR A CA 1
ATOM 756 C C . TYR A 1 97 ? -7.242 -2.935 33.204 1.00 94.44 97 TYR A C 1
ATOM 758 O O . TYR A 1 97 ? -7.754 -2.056 32.503 1.00 94.44 97 TYR A O 1
ATOM 766 N N . GLU A 1 98 ? -7.981 -3.838 33.852 1.00 92.88 98 GLU A N 1
ATOM 767 C CA . GLU A 1 98 ? -9.449 -3.853 33.771 1.00 92.88 98 GLU A CA 1
ATOM 768 C C . GLU A 1 98 ? -10.065 -2.535 34.254 1.00 92.88 98 GLU A C 1
ATOM 770 O O . GLU A 1 98 ? -10.872 -1.920 33.550 1.00 92.88 98 GLU A O 1
ATOM 775 N N . ARG A 1 99 ? -9.602 -2.007 35.399 1.00 93.75 99 ARG A N 1
ATOM 776 C CA . ARG A 1 99 ? -10.022 -0.680 35.896 1.00 93.75 99 ARG A CA 1
ATOM 777 C C . ARG A 1 99 ? -9.662 0.464 34.943 1.00 93.75 99 ARG A C 1
ATOM 779 O O . ARG A 1 99 ? -10.301 1.514 34.985 1.00 93.75 99 ARG A O 1
ATOM 786 N N . LYS A 1 100 ? -8.654 0.285 34.085 1.00 93.31 100 LYS A N 1
ATOM 787 C CA . LYS A 1 100 ? -8.257 1.242 33.035 1.00 93.31 100 LYS A CA 1
ATOM 788 C C . LYS A 1 100 ? -9.044 1.094 31.732 1.00 93.31 100 LYS A C 1
ATOM 790 O O . LYS A 1 100 ? -8.779 1.825 30.771 1.00 93.31 100 LYS A O 1
ATOM 795 N N . GLY A 1 101 ? -10.041 0.210 31.716 1.00 93.31 101 GLY A N 1
ATOM 796 C CA . GLY A 1 101 ? -10.935 -0.012 30.586 1.00 93.31 101 GLY A CA 1
ATOM 797 C C . GLY A 1 101 ? -10.376 -0.974 29.542 1.00 93.31 101 GLY A C 1
ATOM 798 O O . GLY A 1 101 ? -10.909 -1.021 28.432 1.00 93.31 101 GLY A O 1
ATOM 799 N N . TYR A 1 102 ? -9.316 -1.712 29.874 1.00 94.88 102 TYR A N 1
ATOM 800 C CA . TYR A 1 102 ? -8.853 -2.824 29.058 1.00 94.88 102 TYR A CA 1
ATOM 801 C C . TYR A 1 102 ? -9.759 -4.035 29.283 1.00 94.88 102 TYR A C 1
ATOM 803 O O . TYR A 1 102 ? -10.209 -4.295 30.396 1.00 94.88 102 TYR A O 1
ATOM 811 N N . LYS A 1 103 ? -10.044 -4.771 28.212 1.00 94.94 103 LYS A N 1
ATOM 812 C CA . LYS A 1 103 ? -10.890 -5.964 28.231 1.00 94.94 103 LYS A CA 1
ATOM 813 C C . LYS A 1 103 ? -10.034 -7.199 27.959 1.00 94.94 103 LYS A C 1
ATOM 815 O O . LYS A 1 103 ? -9.218 -7.143 27.038 1.00 94.94 103 LYS A O 1
ATOM 820 N N . PRO A 1 104 ? -10.204 -8.299 28.705 1.00 92.81 104 PRO A N 1
ATOM 821 C CA . PRO A 1 104 ? -9.492 -9.537 28.415 1.00 92.81 104 PRO A CA 1
ATOM 822 C C . PRO A 1 104 ? -9.957 -10.100 27.064 1.00 92.81 104 PRO A C 1
ATOM 824 O O . PRO A 1 104 ? -11.150 -10.076 26.755 1.00 92.81 104 PRO A O 1
ATOM 827 N N . ILE A 1 105 ? -9.018 -10.589 26.251 1.00 88.19 105 ILE A N 1
ATOM 828 C CA . ILE A 1 105 ? -9.304 -11.219 24.947 1.00 88.19 105 ILE A CA 1
ATOM 829 C C . ILE A 1 105 ? -8.796 -12.657 24.866 1.00 88.19 105 ILE A C 1
ATOM 831 O O . ILE A 1 105 ? -9.411 -13.491 24.208 1.00 88.19 105 ILE A O 1
ATOM 835 N N . PHE A 1 106 ? -7.695 -12.957 25.550 1.00 87.06 106 PHE A N 1
ATOM 836 C CA . PHE A 1 106 ? -7.095 -14.282 25.572 1.00 87.06 106 PHE A CA 1
ATOM 837 C C . PHE A 1 106 ? -6.474 -14.549 26.940 1.00 87.06 106 PHE A C 1
ATOM 839 O O . PHE A 1 106 ? -6.043 -13.627 27.632 1.00 87.06 106 PHE A O 1
ATOM 846 N N . SER A 1 107 ? -6.459 -15.813 27.347 1.00 89.62 107 SER A N 1
ATOM 847 C CA . SER A 1 107 ? -5.934 -16.238 28.636 1.00 89.62 107 SER A CA 1
ATOM 848 C C . SER A 1 107 ? -5.301 -17.617 28.493 1.00 89.62 107 SER A C 1
ATOM 850 O O . SER A 1 107 ? -5.980 -18.553 28.073 1.00 89.62 107 SER A O 1
ATOM 852 N N . ASP A 1 108 ? -4.024 -17.747 28.852 1.00 88.88 108 ASP A N 1
ATOM 853 C CA . ASP A 1 108 ? -3.317 -19.032 28.890 1.00 88.88 108 ASP A CA 1
ATOM 854 C C . ASP A 1 108 ? -3.073 -19.492 30.338 1.00 88.88 108 ASP A C 1
ATOM 856 O O . ASP A 1 108 ? -3.880 -19.202 31.219 1.00 88.88 108 ASP A O 1
ATOM 860 N N . LYS A 1 109 ? -2.029 -20.280 30.617 1.00 87.12 109 LYS A N 1
ATOM 861 C CA . LYS A 1 109 ? -1.739 -20.736 31.985 1.00 87.12 109 LYS A CA 1
ATOM 862 C C . LYS A 1 109 ? -1.174 -19.632 32.884 1.00 87.12 109 LYS A C 1
ATOM 864 O O . LYS A 1 109 ? -1.444 -19.670 34.078 1.00 87.12 109 LYS A O 1
ATOM 869 N N . GLU A 1 110 ? -0.440 -18.670 32.335 1.00 89.38 110 GLU A N 1
ATOM 870 C CA . GLU A 1 110 ? 0.349 -17.688 33.093 1.00 89.38 110 GLU A CA 1
ATOM 871 C C . GLU A 1 110 ? -0.135 -16.248 32.871 1.00 89.38 110 GLU A C 1
ATOM 873 O O . GLU A 1 110 ? -0.150 -15.447 33.809 1.00 89.38 110 GLU A O 1
ATOM 878 N N . TYR A 1 111 ? -0.607 -15.924 31.664 1.00 90.38 111 TYR A N 1
ATOM 879 C CA . TYR A 1 111 ? -0.934 -14.563 31.254 1.00 90.38 111 TYR A CA 1
ATOM 880 C C . TYR A 1 111 ? -2.398 -14.395 30.838 1.00 90.38 111 TYR A C 1
ATOM 882 O O . TYR A 1 111 ? -3.094 -15.317 30.397 1.00 90.38 111 TYR A O 1
ATOM 890 N N . ILE A 1 112 ? -2.865 -13.157 30.970 1.00 90.56 112 ILE A N 1
ATOM 891 C CA . ILE A 1 112 ? -4.075 -12.637 30.346 1.00 90.56 112 ILE A CA 1
ATOM 892 C C . ILE A 1 112 ? -3.639 -11.550 29.370 1.00 90.56 112 ILE A C 1
ATOM 894 O O . ILE A 1 112 ? -2.972 -10.587 29.753 1.00 90.56 112 ILE A O 1
ATOM 898 N N . THR A 1 113 ? -4.027 -11.698 28.109 1.00 92.56 113 THR A N 1
ATOM 899 C CA . THR A 1 113 ? -3.911 -10.642 27.108 1.00 92.56 113 THR A CA 1
ATOM 900 C C . THR A 1 113 ? -5.155 -9.777 27.174 1.00 92.56 113 THR A C 1
ATOM 902 O O . THR A 1 113 ? -6.286 -10.273 27.123 1.00 92.56 113 THR A O 1
ATOM 905 N N . PHE A 1 114 ? -4.944 -8.472 27.236 1.00 94.19 114 PHE A N 1
ATOM 906 C CA . PHE A 1 114 ? -5.990 -7.475 27.220 1.00 94.19 114 PHE A CA 1
ATOM 907 C C . PHE A 1 114 ? -5.892 -6.603 25.980 1.00 94.19 114 PHE A C 1
ATOM 909 O O . PHE A 1 114 ? -4.808 -6.375 25.451 1.00 94.19 114 PHE A O 1
ATOM 916 N N . TYR A 1 115 ? -7.024 -6.038 25.577 1.00 94.38 115 TYR A N 1
ATOM 917 C CA . TYR A 1 115 ? -7.081 -5.012 24.550 1.00 94.38 115 TYR A CA 1
ATOM 918 C C . TYR A 1 115 ? -7.908 -3.811 25.003 1.00 94.38 115 TYR A C 1
ATOM 920 O O . TYR A 1 115 ? -8.812 -3.924 25.835 1.00 94.38 115 TYR A O 1
ATOM 928 N N . LYS A 1 116 ? -7.640 -2.651 24.410 1.00 95.00 116 LYS A N 1
ATOM 929 C CA . LYS A 1 116 ? -8.457 -1.448 24.575 1.00 95.00 116 LYS A CA 1
ATOM 930 C C . LYS A 1 116 ? -8.572 -0.722 23.246 1.00 95.00 116 LYS A C 1
ATOM 932 O O . LYS A 1 116 ? -7.574 -0.415 22.598 1.00 95.00 116 LYS A O 1
ATOM 937 N N . SER A 1 117 ? -9.804 -0.439 22.835 1.00 90.88 117 SER A N 1
ATOM 938 C CA . SER A 1 117 ? -10.055 0.420 21.680 1.00 90.88 117 SER A CA 1
ATOM 939 C C . SER A 1 117 ? -9.673 1.854 22.024 1.00 90.88 117 SER A C 1
ATOM 941 O O . SER A 1 117 ? -10.165 2.432 22.997 1.00 90.88 117 SER A O 1
ATOM 943 N N . LEU A 1 118 ? -8.810 2.435 21.202 1.00 86.00 118 LEU A N 1
ATOM 944 C CA . LEU A 1 118 ? -8.400 3.819 21.317 1.00 86.00 118 LEU A CA 1
ATOM 945 C C . LEU A 1 118 ? -9.503 4.690 20.717 1.00 86.00 118 LEU A C 1
ATOM 947 O O . LEU A 1 118 ? -9.828 4.600 19.533 1.00 86.00 118 LEU A O 1
ATOM 951 N N . LYS A 1 119 ? -10.110 5.549 21.538 1.00 69.75 119 LYS A N 1
ATOM 952 C CA . LYS A 1 119 ? -10.986 6.597 21.015 1.00 69.75 119 LYS A CA 1
ATOM 953 C C . LYS A 1 119 ? -10.090 7.599 20.301 1.00 69.75 119 LYS A C 1
ATOM 955 O O . LYS A 1 119 ? -9.278 8.239 20.959 1.00 69.75 119 LYS A O 1
ATOM 960 N N . ASN A 1 120 ? -10.230 7.739 18.984 1.00 50.41 120 ASN A N 1
ATOM 961 C CA . ASN A 1 120 ? -9.572 8.816 18.251 1.00 50.41 120 ASN A CA 1
ATOM 962 C C . ASN A 1 120 ? -9.964 10.147 18.901 1.00 50.41 120 ASN A C 1
ATOM 964 O O . ASN A 1 120 ? -11.089 10.608 18.720 1.00 50.41 120 ASN A O 1
ATOM 968 N N . GLU A 1 121 ? -9.055 10.794 19.629 1.00 45.75 121 GLU A N 1
ATOM 969 C CA . GLU A 1 121 ? -9.292 12.163 20.100 1.00 45.75 121 GLU A CA 1
ATOM 970 C C . GLU A 1 121 ? -9.360 13.154 18.924 1.00 45.75 121 GLU A C 1
ATOM 972 O O . GLU A 1 121 ? -9.922 14.237 19.059 1.00 45.75 121 GLU A O 1
ATOM 977 N N . ASN A 1 122 ? -8.958 12.727 17.720 1.00 40.31 122 ASN A N 1
ATOM 978 C CA . ASN A 1 122 ? -9.252 13.409 16.455 1.00 40.31 122 ASN A CA 1
ATOM 979 C C . ASN A 1 122 ? -10.752 13.415 16.078 1.00 40.31 122 ASN A C 1
ATOM 981 O O . ASN A 1 122 ? -11.139 14.117 15.148 1.00 40.31 122 ASN A O 1
ATOM 985 N N . ASN A 1 123 ? -11.623 12.719 16.824 1.00 40.00 123 ASN A N 1
ATOM 986 C CA . ASN A 1 123 ? -13.079 12.909 16.760 1.00 40.00 123 ASN A CA 1
ATOM 987 C C . ASN A 1 123 ? -13.587 14.084 17.620 1.00 40.00 123 ASN A C 1
ATOM 989 O O . ASN A 1 123 ? -14.797 14.289 17.692 1.00 40.00 123 ASN A O 1
ATOM 993 N N . LYS A 1 124 ? -12.710 14.919 18.203 1.00 36.81 124 LYS A N 1
ATOM 994 C CA . LYS A 1 124 ? -13.094 16.268 18.676 1.00 36.81 124 LYS A CA 1
ATOM 995 C C . LYS A 1 124 ? -13.405 17.257 17.544 1.00 36.81 124 LYS A C 1
ATOM 997 O O . LYS A 1 124 ? -13.824 18.369 17.831 1.00 36.81 124 LYS A O 1
ATOM 1002 N N . ASN A 1 125 ? -13.279 16.841 16.280 1.00 35.62 125 ASN A N 1
ATOM 1003 C CA . ASN A 1 125 ? -13.806 17.564 15.119 1.00 35.62 125 ASN A CA 1
ATOM 1004 C C . ASN A 1 125 ? -15.153 17.022 14.601 1.00 35.62 125 ASN A C 1
ATOM 1006 O O . ASN A 1 125 ? -15.551 17.336 13.481 1.00 35.62 125 ASN A O 1
ATOM 1010 N N . ARG A 1 126 ? -15.932 16.292 15.413 1.00 38.03 126 ARG A N 1
ATOM 1011 C CA . ARG A 1 126 ? -17.379 16.544 15.370 1.00 38.03 126 ARG A CA 1
ATOM 1012 C C . ARG A 1 126 ? -17.613 17.773 16.227 1.00 38.03 126 ARG A C 1
ATOM 1014 O O . ARG A 1 126 ? -17.638 17.680 17.449 1.00 38.03 126 ARG A O 1
ATOM 1021 N N . ILE A 1 127 ? -17.789 18.915 15.569 1.00 36.12 127 ILE A N 1
ATOM 1022 C CA . ILE A 1 127 ? -18.548 20.019 16.146 1.00 36.12 127 ILE A CA 1
ATOM 1023 C C . ILE A 1 127 ? -19.890 19.400 16.554 1.00 36.12 127 ILE A C 1
ATOM 1025 O O . ILE A 1 127 ? -20.724 19.099 15.701 1.00 36.12 127 ILE A O 1
ATOM 1029 N N . SER A 1 128 ? -20.082 19.104 17.837 1.00 32.66 128 SER A N 1
ATOM 1030 C CA . SER A 1 128 ? -21.421 18.873 18.360 1.00 32.66 128 SER A CA 1
ATOM 1031 C C . SER A 1 128 ? -22.086 20.242 18.397 1.00 32.66 128 SER A C 1
ATOM 1033 O O . SER A 1 128 ? -21.934 20.996 19.354 1.00 32.66 128 SER A O 1
ATOM 1035 N N . MET A 1 129 ? -22.734 20.594 17.292 1.00 41.84 129 MET A N 1
ATOM 1036 C CA . MET A 1 129 ? -23.647 21.721 17.233 1.00 41.84 129 MET A CA 1
ATOM 1037 C C . MET A 1 129 ? -24.964 21.239 17.836 1.00 41.84 129 MET A C 1
ATOM 1039 O O . MET A 1 129 ? -25.619 20.363 17.273 1.00 41.84 129 MET A O 1
ATOM 1043 N N . GLU A 1 130 ? -25.332 21.773 18.992 1.00 45.72 130 GLU A N 1
ATOM 1044 C CA . GLU A 1 130 ? -26.668 21.577 19.540 1.00 45.72 130 GLU A CA 1
ATOM 1045 C C . GLU A 1 130 ? -27.594 22.583 18.847 1.00 45.72 130 GLU A C 1
ATOM 1047 O O . GLU A 1 130 ? -27.414 23.796 18.957 1.00 45.72 130 GLU A O 1
ATOM 1052 N N . ILE A 1 131 ? -28.530 22.082 18.041 1.00 58.44 131 ILE A N 1
ATOM 1053 C CA . ILE A 1 131 ? -29.490 22.907 17.304 1.00 58.44 131 ILE A CA 1
ATOM 1054 C C . ILE A 1 131 ? -30.853 22.705 17.961 1.00 58.44 131 ILE A C 1
ATOM 1056 O O . ILE A 1 131 ? -31.388 21.598 17.958 1.00 58.44 131 ILE A O 1
ATOM 1060 N N . ILE A 1 132 ? -31.419 23.773 18.523 1.00 74.19 132 ILE A N 1
ATOM 1061 C CA . ILE A 1 132 ? -32.787 23.764 19.048 1.00 74.19 132 ILE A CA 1
ATOM 1062 C C . ILE A 1 132 ? -33.738 23.997 17.875 1.00 74.19 132 ILE A C 1
ATOM 1064 O O . ILE A 1 132 ? -33.775 25.094 17.320 1.00 74.19 132 ILE A O 1
ATOM 1068 N N . LEU A 1 133 ? -34.506 22.972 17.514 1.00 74.44 133 LEU A N 1
ATOM 1069 C CA . LEU A 1 133 ? -35.524 23.041 16.466 1.00 74.44 133 LEU A CA 1
ATOM 1070 C C . LEU A 1 133 ? -36.894 23.333 17.077 1.00 74.44 133 LEU A C 1
ATOM 1072 O O . LEU A 1 133 ? -37.283 22.735 18.082 1.00 74.44 133 LEU A O 1
ATOM 1076 N N . LYS A 1 134 ? -37.642 24.241 16.456 1.00 84.75 134 LYS A N 1
ATOM 1077 C CA . LYS A 1 134 ? -39.038 24.543 16.777 1.00 84.75 134 LYS A CA 1
ATOM 1078 C C . LYS A 1 134 ? -39.972 23.872 15.773 1.00 84.75 134 LYS A C 1
ATOM 1080 O O . LYS A 1 134 ? -39.594 23.511 14.660 1.00 84.75 134 LYS A O 1
ATOM 1085 N N . CYS A 1 135 ? -41.230 23.704 16.176 1.00 75.06 135 CYS A N 1
ATOM 1086 C CA . CYS A 1 135 ? -42.261 23.180 15.287 1.00 75.06 135 CYS A CA 1
ATOM 1087 C C . CYS A 1 135 ? -42.395 24.082 14.047 1.00 75.06 135 CYS A C 1
ATOM 1089 O O . CYS A 1 135 ? -42.630 25.282 14.183 1.00 75.06 135 CYS A O 1
ATOM 1091 N N . GLY A 1 136 ? -42.236 23.494 12.858 1.00 80.88 136 GLY A N 1
ATOM 1092 C CA . GLY A 1 136 ? -42.254 24.204 11.575 1.00 80.88 136 GLY A CA 1
ATOM 1093 C C . GLY A 1 136 ? -40.876 24.429 10.942 1.00 80.88 136 GLY A C 1
ATOM 1094 O O . GLY A 1 136 ? -40.822 24.757 9.754 1.00 80.88 136 GLY A O 1
ATOM 1095 N N . ASP A 1 137 ? -39.781 24.204 11.676 1.00 82.31 137 ASP A N 1
ATOM 1096 C CA . ASP A 1 137 ? -38.425 24.293 11.126 1.00 82.31 137 ASP A CA 1
ATOM 1097 C C . ASP A 1 137 ? -38.161 23.181 10.096 1.00 82.31 137 ASP A C 1
ATOM 1099 O O . ASP A 1 137 ? -38.675 22.064 10.198 1.00 82.31 137 ASP A O 1
ATOM 1103 N N . LYS A 1 138 ? -37.338 23.488 9.087 1.00 82.31 138 LYS A N 1
ATOM 1104 C CA . LYS A 1 138 ? -36.942 22.555 8.023 1.00 82.31 138 LYS A CA 1
ATOM 1105 C C . LYS A 1 138 ? -35.425 22.429 7.986 1.00 82.31 138 LYS A C 1
ATOM 1107 O O . LYS A 1 138 ? -34.726 23.438 7.952 1.00 82.31 138 LYS A O 1
ATOM 1112 N N . ILE A 1 139 ? -34.927 21.196 7.946 1.00 82.31 139 ILE A N 1
ATOM 1113 C CA . ILE A 1 139 ? -33.504 20.888 7.764 1.00 82.31 139 ILE A CA 1
ATOM 1114 C C . ILE A 1 139 ? -33.329 20.181 6.425 1.00 82.31 139 ILE A C 1
ATOM 1116 O O . ILE A 1 139 ? -34.069 19.250 6.111 1.00 82.31 139 ILE A O 1
ATOM 1120 N N . ASN A 1 140 ? -32.324 20.600 5.658 1.00 81.62 140 ASN A N 1
ATOM 1121 C CA . ASN A 1 140 ? -31.923 19.895 4.448 1.00 81.62 140 ASN A CA 1
ATOM 1122 C C . ASN A 1 140 ? -31.063 18.682 4.810 1.00 81.62 140 ASN A C 1
ATOM 1124 O O . ASN A 1 140 ? -30.085 18.804 5.549 1.00 81.62 140 ASN A O 1
ATOM 1128 N N . VAL A 1 141 ? -31.404 17.522 4.255 1.00 81.56 141 VAL A N 1
ATOM 1129 C CA . VAL A 1 141 ? -30.548 16.337 4.323 1.00 81.56 141 VAL A CA 1
ATOM 1130 C C . VAL A 1 141 ? -29.413 16.516 3.307 1.00 81.56 141 VAL A C 1
ATOM 1132 O O . VAL A 1 141 ? -29.705 16.816 2.147 1.00 81.56 141 VAL A O 1
ATOM 1135 N N . PRO A 1 142 ? -28.135 16.380 3.707 1.00 73.44 142 PRO A N 1
ATOM 1136 C CA . PRO A 1 142 ? -27.018 16.465 2.772 1.00 73.44 142 PRO A CA 1
ATOM 1137 C C . PRO A 1 142 ? -27.119 15.413 1.666 1.00 73.44 142 PRO A C 1
ATOM 1139 O O . PRO A 1 142 ? -27.586 14.298 1.898 1.00 73.44 142 PRO A O 1
ATOM 1142 N N . GLU A 1 143 ? -26.645 15.754 0.472 1.00 64.69 143 GLU A N 1
ATOM 1143 C CA . GLU A 1 143 ? -26.629 14.837 -0.666 1.00 64.69 143 GLU A CA 1
ATOM 1144 C C . GLU A 1 143 ? -25.820 13.563 -0.349 1.00 64.69 143 GLU A C 1
ATOM 1146 O O . GLU A 1 143 ? -24.732 13.626 0.231 1.00 64.69 143 GLU A O 1
ATOM 1151 N N . GLY A 1 144 ? -26.371 12.394 -0.694 1.00 60.53 144 GLY A N 1
ATOM 1152 C CA . GLY A 1 144 ? -25.780 11.088 -0.370 1.00 60.53 144 GLY A CA 1
ATOM 1153 C C . GLY A 1 144 ? -25.960 10.641 1.086 1.00 60.53 144 GLY A C 1
ATOM 1154 O O . GLY A 1 144 ? -25.273 9.718 1.531 1.00 60.53 144 GLY A O 1
ATOM 1155 N N . CYS A 1 145 ? -26.851 11.283 1.843 1.00 74.62 145 CYS A N 1
ATOM 1156 C CA . CYS A 1 145 ? -27.269 10.843 3.170 1.00 74.62 145 CYS A CA 1
ATOM 1157 C C . CYS A 1 145 ? -28.749 10.446 3.179 1.00 74.62 145 CYS A C 1
ATOM 1159 O O . CYS A 1 145 ? -29.580 11.062 2.513 1.00 74.62 145 CYS A O 1
ATOM 1161 N N . LYS A 1 146 ? -29.083 9.459 4.011 1.00 79.62 146 LYS A N 1
ATOM 1162 C CA . LYS A 1 146 ? -30.451 9.045 4.313 1.00 79.62 146 LYS A CA 1
ATOM 1163 C C . LYS A 1 146 ? -30.820 9.523 5.713 1.00 79.62 146 LYS A C 1
ATOM 1165 O O . LYS A 1 146 ? -30.034 9.369 6.648 1.00 79.62 146 LYS A O 1
ATOM 1170 N N . ALA A 1 147 ? -32.005 10.111 5.848 1.00 84.06 147 ALA A N 1
ATOM 1171 C CA . ALA A 1 147 ? -32.577 10.469 7.139 1.00 84.06 147 ALA A CA 1
ATOM 1172 C C . ALA A 1 147 ? -33.660 9.457 7.528 1.00 84.06 147 ALA A C 1
ATOM 1174 O O . ALA A 1 147 ? -34.570 9.188 6.744 1.00 84.06 147 ALA A O 1
ATOM 1175 N N . GLU A 1 148 ? -33.577 8.926 8.742 1.00 85.31 148 GLU A N 1
ATOM 1176 C CA . GLU A 1 148 ? -34.581 8.040 9.325 1.00 85.31 148 GLU A CA 1
ATOM 1177 C C . GLU A 1 148 ? -35.084 8.613 10.651 1.00 85.31 148 GLU A C 1
ATOM 1179 O O . GLU A 1 148 ? -34.319 9.198 11.419 1.00 85.31 148 GLU A O 1
ATOM 1184 N N . ILE A 1 149 ? -36.384 8.453 10.916 1.00 85.75 149 ILE A N 1
ATOM 1185 C CA . ILE A 1 149 ? -37.014 8.861 12.175 1.00 85.75 149 ILE A CA 1
ATOM 1186 C C . ILE A 1 149 ? -37.472 7.602 12.895 1.00 85.75 149 ILE A C 1
ATOM 1188 O O . ILE A 1 149 ? -38.325 6.871 12.389 1.00 85.75 149 ILE A O 1
ATOM 1192 N N . LYS A 1 150 ? -36.927 7.358 14.085 1.00 78.75 150 LYS A N 1
ATOM 1193 C CA . LYS A 1 150 ? -37.304 6.214 14.913 1.00 78.75 150 LYS A CA 1
ATOM 1194 C C . LYS A 1 150 ? -37.234 6.586 16.388 1.00 78.75 150 LYS A C 1
ATOM 1196 O O . LYS A 1 150 ? -36.261 7.187 16.824 1.00 78.75 150 LYS A O 1
ATOM 1201 N N . ASP A 1 151 ? -38.285 6.258 17.137 1.00 85.81 151 ASP A N 1
ATOM 1202 C CA . ASP A 1 151 ? -38.368 6.481 18.589 1.00 85.81 151 ASP A CA 1
ATOM 1203 C C . ASP A 1 151 ? -38.066 7.934 19.018 1.00 85.81 151 ASP A C 1
ATOM 1205 O O . ASP A 1 151 ? -37.432 8.190 20.037 1.00 85.81 151 ASP A O 1
ATOM 1209 N N . GLY A 1 152 ? -38.503 8.910 18.211 1.00 74.62 152 GLY A N 1
ATOM 1210 C CA . GLY A 1 152 ? -38.260 10.336 18.466 1.00 74.62 152 GLY A CA 1
ATOM 1211 C C . GLY A 1 152 ? -36.830 10.807 18.174 1.00 74.62 152 GLY A C 1
ATOM 1212 O O . GLY A 1 152 ? -36.513 11.968 18.421 1.00 74.62 152 GLY A O 1
ATOM 1213 N N . VAL A 1 153 ? -35.980 9.941 17.619 1.00 70.38 153 VAL A N 1
ATOM 1214 C CA . VAL A 1 153 ? -34.617 10.255 17.184 1.00 70.38 153 VAL A CA 1
ATOM 1215 C C . VAL A 1 153 ? -34.584 10.363 15.663 1.00 70.38 153 VAL A C 1
ATOM 1217 O O . VAL A 1 153 ? -35.102 9.498 14.955 1.00 70.38 153 VAL A O 1
ATOM 1220 N N . ILE A 1 154 ? -33.967 11.434 15.160 1.00 80.69 154 ILE A N 1
ATOM 1221 C CA . ILE A 1 154 ? -33.678 11.610 13.735 1.00 80.69 154 ILE A CA 1
ATOM 1222 C C . ILE A 1 154 ? -32.215 11.226 13.507 1.00 80.69 154 ILE A C 1
ATOM 1224 O O . ILE A 1 154 ? -31.312 11.908 13.995 1.00 80.69 154 ILE A O 1
ATOM 1228 N N . THR A 1 155 ? -31.978 10.152 12.759 1.00 77.19 155 THR A N 1
ATOM 1229 C CA . THR A 1 155 ? -30.634 9.705 12.377 1.00 77.19 155 THR A CA 1
ATOM 1230 C C . THR A 1 155 ? -30.390 10.087 10.926 1.00 77.19 155 THR A C 1
ATOM 1232 O O . THR A 1 155 ? -31.152 9.698 10.048 1.00 77.19 155 THR A O 1
ATOM 1235 N N . ILE A 1 156 ? -29.330 10.856 10.670 1.00 81.62 156 ILE A N 1
ATOM 1236 C CA . ILE A 1 156 ? -28.848 11.136 9.315 1.00 81.62 156 ILE A CA 1
ATOM 1237 C C . ILE A 1 156 ? -27.534 10.387 9.137 1.00 81.62 156 ILE A C 1
ATOM 1239 O O . ILE A 1 156 ? -26.534 10.709 9.785 1.00 81.62 156 ILE A O 1
ATOM 1243 N N . GLU A 1 157 ? -27.536 9.392 8.263 1.00 68.12 157 GLU A N 1
ATOM 1244 C CA . GLU A 1 157 ? -26.372 8.564 7.964 1.00 68.12 157 GLU A CA 1
ATOM 1245 C C . GLU A 1 157 ? -26.029 8.642 6.484 1.00 68.12 157 GLU A C 1
ATOM 1247 O O . GLU A 1 157 ? -26.898 8.809 5.630 1.00 68.12 157 GLU A O 1
ATOM 1252 N N . LYS A 1 158 ? -24.733 8.554 6.177 1.00 64.44 158 LYS A N 1
ATOM 1253 C CA . LYS A 1 158 ? -24.277 8.508 4.792 1.00 64.44 158 LYS A CA 1
ATOM 1254 C C . LYS A 1 158 ? -24.808 7.221 4.178 1.00 64.44 158 LYS A C 1
ATOM 1256 O O . LYS A 1 158 ? -24.525 6.138 4.690 1.00 64.44 158 LYS A O 1
ATOM 1261 N N . GLU A 1 159 ? -25.593 7.354 3.120 1.00 55.53 159 GLU A N 1
ATOM 1262 C CA . GLU A 1 159 ? -26.212 6.222 2.456 1.00 55.53 159 GLU A CA 1
ATOM 1263 C C . GLU A 1 159 ? -25.088 5.312 1.952 1.00 55.53 159 GLU A C 1
ATOM 1265 O O . GLU A 1 159 ? -24.207 5.740 1.196 1.00 55.53 159 GLU A O 1
ATOM 1270 N N . ARG A 1 160 ? -25.053 4.067 2.444 1.00 49.19 160 ARG A N 1
ATOM 1271 C CA . ARG A 1 160 ? -24.166 3.050 1.881 1.00 49.19 160 ARG A CA 1
ATOM 1272 C C . ARG A 1 160 ? -24.710 2.743 0.497 1.00 49.19 160 ARG A C 1
ATOM 1274 O O . ARG A 1 160 ? -25.656 1.977 0.352 1.00 49.19 160 ARG A O 1
ATOM 1281 N N . THR A 1 161 ? -24.138 3.408 -0.495 1.00 47.81 161 THR A N 1
ATOM 1282 C CA . THR A 1 161 ? -24.358 3.081 -1.895 1.00 47.81 161 THR A CA 1
ATOM 1283 C C . THR A 1 161 ? -23.971 1.624 -2.124 1.00 47.81 161 THR A C 1
ATOM 1285 O O . THR A 1 161 ? -23.100 1.084 -1.436 1.00 47.81 161 THR A O 1
ATOM 1288 N N . GLU A 1 162 ? -24.672 0.987 -3.062 1.00 54.84 162 GLU A N 1
ATOM 1289 C CA . GLU A 1 162 ? -24.336 -0.329 -3.602 1.00 54.84 162 GLU A CA 1
ATOM 1290 C C . GLU A 1 162 ? -22.819 -0.491 -3.748 1.00 54.84 162 GLU A C 1
ATOM 1292 O O . GLU A 1 162 ? -22.120 0.480 -4.053 1.00 54.84 162 GLU A O 1
ATOM 1297 N N . THR A 1 163 ? -22.314 -1.712 -3.537 1.00 55.12 163 THR A N 1
ATOM 1298 C CA . THR A 1 163 ? -20.895 -2.056 -3.686 1.00 55.12 163 THR A CA 1
ATOM 1299 C C . THR A 1 163 ? -20.327 -1.338 -4.912 1.00 55.12 163 THR A C 1
ATOM 1301 O O . THR A 1 163 ? -20.845 -1.561 -6.014 1.00 55.12 163 THR A O 1
ATOM 1304 N N . PRO A 1 164 ? -19.331 -0.443 -4.752 1.00 61.41 164 PRO A N 1
ATOM 1305 C CA . PRO A 1 164 ? -18.911 0.408 -5.852 1.00 61.41 164 PRO A CA 1
ATOM 1306 C C . PRO A 1 164 ? -18.478 -0.457 -7.037 1.00 61.41 164 PRO A C 1
ATOM 1308 O O . PRO A 1 164 ? -17.627 -1.339 -6.903 1.00 61.41 164 PRO A O 1
ATOM 1311 N N . LYS A 1 165 ? -19.112 -0.244 -8.193 1.00 68.75 165 LYS A N 1
ATOM 1312 C CA . LYS A 1 165 ? -18.782 -0.964 -9.424 1.00 68.75 165 LYS A CA 1
ATOM 1313 C C . LYS A 1 165 ? -17.592 -0.275 -10.077 1.00 68.75 165 LYS A C 1
ATOM 1315 O O . LYS A 1 165 ? -17.758 0.765 -10.710 1.00 68.75 165 LYS A O 1
ATOM 1320 N N . PHE A 1 166 ? -16.416 -0.863 -9.909 1.00 78.88 166 PHE A N 1
ATOM 1321 C CA . PHE A 1 166 ? -15.203 -0.443 -10.598 1.00 78.88 166 PHE A CA 1
ATOM 1322 C C . PHE A 1 166 ? -15.076 -1.129 -11.954 1.00 78.88 166 PHE A C 1
ATOM 1324 O O . PHE A 1 166 ? -15.644 -2.200 -12.195 1.00 78.88 166 PHE A O 1
ATOM 1331 N N . LYS A 1 167 ? -14.328 -0.487 -12.840 1.00 81.00 167 LYS A N 1
ATOM 1332 C CA . LYS A 1 167 ? -13.907 -1.026 -14.123 1.00 81.00 167 LYS A CA 1
ATOM 1333 C C . LYS A 1 167 ? -12.400 -1.216 -14.120 1.00 81.00 167 LYS A C 1
ATOM 1335 O O . LYS A 1 167 ? -11.666 -0.562 -13.385 1.00 81.00 167 LYS A O 1
ATOM 1340 N N . ASP A 1 168 ? -11.969 -2.101 -15.000 1.00 81.19 168 ASP A N 1
ATOM 1341 C CA . ASP A 1 168 ? -10.563 -2.312 -15.290 1.00 81.19 168 ASP A CA 1
ATOM 1342 C C . ASP A 1 168 ? -9.903 -1.003 -15.759 1.00 81.19 168 ASP A C 1
ATOM 1344 O O . ASP A 1 168 ? -10.409 -0.339 -16.677 1.00 81.19 168 ASP A O 1
ATOM 1348 N N . GLY A 1 169 ? -8.825 -0.617 -15.076 1.00 81.31 169 GLY A N 1
ATOM 1349 C CA . GLY A 1 169 ? -8.121 0.650 -15.259 1.00 81.31 169 GLY A CA 1
ATOM 1350 C C . GLY A 1 169 ? -8.631 1.830 -14.428 1.00 81.31 169 GLY A C 1
ATOM 1351 O O . GLY A 1 169 ? -8.130 2.947 -14.584 1.00 81.31 169 GLY A O 1
ATOM 1352 N N . ASP A 1 170 ? -9.607 1.633 -13.536 1.00 87.56 170 ASP A N 1
ATOM 1353 C CA . ASP A 1 170 ? -10.017 2.695 -12.618 1.00 87.56 170 ASP A CA 1
ATOM 1354 C C . ASP A 1 170 ? -8.915 2.997 -11.596 1.00 87.56 170 ASP A C 1
ATOM 1356 O O . ASP A 1 170 ? -8.445 2.127 -10.864 1.00 87.56 170 ASP A O 1
ATOM 1360 N N . PHE A 1 171 ? -8.555 4.275 -11.490 1.00 87.31 171 PHE A N 1
ATOM 1361 C CA . PHE A 1 171 ? -7.734 4.770 -10.393 1.00 87.31 171 PHE A CA 1
ATOM 1362 C C . PHE A 1 171 ? -8.605 4.880 -9.149 1.00 87.31 171 PHE A C 1
ATOM 1364 O O . PHE A 1 171 ? -9.652 5.540 -9.165 1.00 87.31 171 PHE A O 1
ATOM 1371 N N . VAL A 1 172 ? -8.155 4.264 -8.062 1.00 87.69 172 VAL A N 1
ATOM 1372 C CA . VAL A 1 172 ? -8.888 4.208 -6.802 1.00 87.69 172 VAL A CA 1
ATOM 1373 C C . VAL A 1 172 ? -8.050 4.711 -5.645 1.00 87.69 172 VAL A C 1
ATOM 1375 O O . VAL A 1 172 ? -6.819 4.712 -5.651 1.00 87.69 172 VAL A O 1
ATOM 1378 N N . THR A 1 173 ? -8.747 5.163 -4.617 1.00 84.75 173 THR A N 1
ATOM 1379 C CA . THR A 1 173 ? -8.155 5.566 -3.350 1.00 84.75 173 THR A CA 1
ATOM 1380 C C . THR A 1 173 ? -9.030 5.043 -2.224 1.00 84.75 173 THR A C 1
ATOM 1382 O O . THR A 1 173 ? -10.258 5.010 -2.346 1.00 84.75 173 THR A O 1
ATOM 1385 N N . SER A 1 174 ? -8.421 4.604 -1.123 1.00 83.00 174 SER A N 1
ATOM 1386 C CA . SER A 1 174 ? -9.183 4.171 0.042 1.00 83.00 174 SER A CA 1
ATOM 1387 C C . SER A 1 174 ? -10.053 5.315 0.565 1.00 83.00 174 SER A C 1
ATOM 1389 O O . SER A 1 174 ? -9.722 6.492 0.415 1.00 83.00 174 SER A O 1
ATOM 1391 N N . ILE A 1 175 ? -11.170 4.992 1.218 1.00 74.25 175 ILE A N 1
ATOM 1392 C CA . ILE A 1 175 ? -12.118 5.996 1.739 1.00 74.25 175 ILE A CA 1
ATOM 1393 C C . ILE A 1 175 ? -11.435 6.983 2.721 1.00 74.25 175 ILE A C 1
ATOM 1395 O O . ILE A 1 175 ? -11.927 8.092 2.917 1.00 74.25 175 ILE A O 1
ATOM 1399 N N . GLY A 1 176 ? -10.258 6.632 3.262 1.00 70.31 176 GLY A N 1
ATOM 1400 C CA . GLY A 1 176 ? -9.399 7.491 4.086 1.00 70.31 176 GLY A CA 1
ATOM 1401 C C . GLY A 1 176 ? -8.157 8.091 3.403 1.00 70.31 176 GLY A C 1
ATOM 1402 O O . GLY A 1 176 ? -7.327 8.656 4.108 1.00 70.31 176 GLY A O 1
ATOM 1403 N N . GLY A 1 177 ? -7.976 7.950 2.085 1.00 69.56 177 GLY A N 1
ATOM 1404 C CA . GLY A 1 177 ? -6.875 8.588 1.344 1.00 69.56 177 GLY A CA 1
ATOM 1405 C C . GLY A 1 177 ? -5.500 7.919 1.466 1.00 69.56 177 GLY A C 1
ATOM 1406 O O . GLY A 1 177 ? -4.527 8.441 0.939 1.00 69.56 177 GLY A O 1
ATOM 1407 N N . ARG A 1 178 ? -5.384 6.801 2.195 1.00 72.50 178 ARG A N 1
ATOM 1408 C CA . ARG A 1 178 ? -4.079 6.215 2.576 1.00 72.50 178 ARG A CA 1
ATOM 1409 C C . ARG A 1 178 ? -3.497 5.244 1.559 1.00 72.50 178 ARG A C 1
ATOM 1411 O O . ARG A 1 178 ? -2.285 5.094 1.488 1.00 72.50 178 ARG A O 1
ATOM 1418 N N . VAL A 1 179 ? -4.371 4.548 0.844 1.00 76.62 179 VAL A N 1
ATOM 1419 C CA . VAL A 1 179 ? -3.993 3.535 -0.140 1.00 76.62 179 VAL A CA 1
ATOM 1420 C C . VAL A 1 179 ? -4.500 4.034 -1.471 1.00 76.62 179 VAL A C 1
ATOM 1422 O O . VAL A 1 179 ? -5.676 4.379 -1.581 1.00 76.62 179 VAL A O 1
ATOM 1425 N N . MET A 1 180 ? -3.620 4.088 -2.455 1.00 81.94 180 MET A N 1
ATOM 1426 C CA . MET A 1 180 ? -3.950 4.477 -3.816 1.00 81.94 180 MET A CA 1
ATOM 1427 C C . MET A 1 180 ? -3.538 3.349 -4.744 1.00 81.94 180 MET A C 1
ATOM 1429 O O . MET A 1 180 ? -2.530 2.713 -4.467 1.00 81.94 180 MET A O 1
ATOM 1433 N N . GLY A 1 181 ? -4.291 3.099 -5.810 1.00 82.50 181 GLY A N 1
ATOM 1434 C CA . GLY A 1 181 ? -3.979 2.012 -6.732 1.00 82.50 181 GLY A CA 1
ATOM 1435 C C . GLY A 1 181 ? -4.780 2.063 -8.024 1.00 82.50 181 GLY A C 1
ATOM 1436 O O . GLY A 1 181 ? -5.594 2.968 -8.229 1.00 82.50 181 GLY A O 1
ATOM 1437 N N . ILE A 1 182 ? -4.539 1.080 -8.889 1.00 81.19 182 ILE A N 1
ATOM 1438 C CA . ILE A 1 182 ? -5.270 0.886 -10.146 1.00 81.19 182 ILE A CA 1
ATOM 1439 C C . ILE A 1 182 ? -5.975 -0.466 -10.091 1.00 81.19 182 ILE A C 1
ATOM 1441 O O . ILE A 1 182 ? -5.368 -1.476 -9.728 1.00 81.19 182 ILE A O 1
ATOM 1445 N N . VAL A 1 183 ? -7.263 -0.459 -10.421 1.00 82.38 183 VAL A N 1
ATOM 1446 C CA . VAL A 1 183 ? -8.119 -1.643 -10.454 1.00 82.38 183 VAL A CA 1
ATOM 1447 C C . VAL A 1 183 ? -7.779 -2.489 -11.672 1.00 82.38 183 VAL A C 1
ATOM 1449 O O . VAL A 1 183 ? -7.835 -2.000 -12.797 1.00 82.38 183 VAL A O 1
ATOM 1452 N N . TYR A 1 184 ? -7.512 -3.764 -11.425 1.00 76.75 184 TYR A N 1
ATOM 1453 C CA . TYR A 1 184 ? -7.468 -4.824 -12.420 1.00 76.75 184 TYR A CA 1
ATOM 1454 C C . TYR A 1 184 ? -8.536 -5.864 -12.094 1.00 76.75 184 TYR A C 1
ATOM 1456 O O . TYR A 1 184 ? -8.785 -6.113 -10.914 1.00 76.75 184 TYR A O 1
ATOM 1464 N N . GLU A 1 185 ? -9.157 -6.441 -13.127 1.00 69.44 185 GLU A N 1
ATOM 1465 C CA . GLU A 1 185 ? -10.094 -7.579 -13.067 1.00 69.44 185 GLU A CA 1
ATOM 1466 C C . GLU A 1 185 ? -11.081 -7.575 -11.878 1.00 69.44 185 GLU A C 1
ATOM 1468 O O . GLU A 1 185 ? -10.782 -7.985 -10.758 1.00 69.44 185 GLU A O 1
ATOM 1473 N N . CYS A 1 186 ? -12.335 -7.193 -12.121 1.00 68.19 186 CYS A N 1
ATOM 1474 C CA . CYS A 1 186 ? -13.363 -7.198 -11.078 1.00 68.19 186 CYS A CA 1
ATOM 1475 C C . CYS A 1 186 ? -14.292 -8.405 -11.179 1.00 68.19 186 CYS A C 1
ATOM 1477 O O . CYS A 1 186 ? -15.358 -8.284 -11.786 1.00 68.19 186 CYS A O 1
ATOM 1479 N N . ARG A 1 187 ? -13.897 -9.528 -10.568 1.00 61.72 187 ARG A N 1
ATOM 1480 C CA . ARG A 1 187 ? -14.735 -10.636 -10.051 1.00 61.72 187 ARG A CA 1
ATOM 1481 C C . ARG A 1 187 ? -13.816 -11.689 -9.422 1.00 61.72 187 ARG A C 1
ATOM 1483 O O . ARG A 1 187 ? -12.743 -11.942 -9.955 1.00 61.72 187 ARG A O 1
ATOM 1490 N N . ASP A 1 188 ? -14.214 -12.319 -8.319 1.00 61.38 188 ASP A N 1
ATOM 1491 C CA . ASP A 1 188 ? -13.585 -13.585 -7.918 1.00 61.38 188 ASP A CA 1
ATOM 1492 C C . ASP A 1 188 ? -14.236 -14.786 -8.619 1.00 61.38 188 ASP A C 1
ATOM 1494 O O . ASP A 1 188 ? -15.183 -14.649 -9.396 1.00 61.38 188 ASP A O 1
ATOM 1498 N N . ASN A 1 189 ? -13.731 -15.984 -8.317 1.00 60.97 189 ASN A N 1
ATOM 1499 C CA . ASN A 1 189 ? -14.231 -17.253 -8.848 1.00 60.97 189 ASN A CA 1
ATOM 1500 C C . ASN A 1 189 ? -15.723 -17.511 -8.554 1.00 60.97 189 ASN A C 1
ATOM 1502 O O . ASN A 1 189 ? -16.320 -18.363 -9.208 1.00 60.97 189 ASN A O 1
ATOM 1506 N N . ASN A 1 190 ? -16.323 -16.792 -7.598 1.00 59.16 190 ASN A N 1
ATOM 1507 C CA . ASN A 1 190 ? -17.738 -16.900 -7.243 1.00 59.16 190 ASN A CA 1
ATOM 1508 C C . ASN A 1 190 ? -18.591 -15.798 -7.897 1.00 59.16 190 ASN A C 1
ATOM 1510 O O . ASN A 1 190 ? -19.811 -15.789 -7.743 1.00 59.16 190 ASN A O 1
ATOM 1514 N N . GLY A 1 191 ? -17.972 -14.887 -8.655 1.00 57.34 191 GLY A N 1
ATOM 1515 C CA . GLY A 1 191 ? -18.636 -13.746 -9.275 1.00 57.34 191 GLY A CA 1
ATOM 1516 C C . GLY A 1 191 ? -18.813 -12.547 -8.340 1.00 57.34 191 GLY A C 1
ATOM 1517 O O . GLY A 1 191 ? -19.457 -11.576 -8.750 1.00 57.34 191 GLY A O 1
ATOM 1518 N N . ASP A 1 192 ? -18.236 -12.584 -7.134 1.00 58.88 192 ASP A N 1
ATOM 1519 C CA . ASP A 1 192 ? -18.319 -11.495 -6.165 1.00 58.88 192 ASP A CA 1
ATOM 1520 C C . ASP A 1 192 ? -17.362 -10.348 -6.544 1.00 58.88 192 ASP A C 1
ATOM 1522 O O . ASP A 1 192 ? -16.254 -10.584 -7.043 1.00 58.88 192 ASP A O 1
ATOM 1526 N N . PRO A 1 193 ? -17.755 -9.078 -6.326 1.00 56.06 193 PRO A N 1
ATOM 1527 C CA . PRO A 1 193 ? -16.926 -7.928 -6.660 1.00 56.06 193 PRO A CA 1
ATOM 1528 C C . PRO A 1 193 ? -15.726 -7.817 -5.710 1.00 56.06 193 PRO A C 1
ATOM 1530 O O . PRO A 1 193 ? -15.843 -7.414 -4.551 1.00 56.06 193 PRO A O 1
ATOM 1533 N N . VAL A 1 194 ? -14.542 -8.114 -6.235 1.00 63.94 194 VAL A N 1
ATOM 1534 C CA . VAL A 1 194 ? -13.242 -7.863 -5.598 1.00 63.94 194 VAL A CA 1
ATOM 1535 C C . VAL A 1 194 ? -12.393 -6.969 -6.480 1.00 63.94 194 VAL A C 1
ATOM 1537 O O . VAL A 1 194 ? -12.574 -6.929 -7.694 1.00 63.94 194 VAL A O 1
ATOM 1540 N N . ILE A 1 195 ? -11.482 -6.232 -5.847 1.00 66.88 195 ILE A N 1
ATOM 1541 C CA . ILE A 1 195 ? -10.486 -5.426 -6.545 1.00 66.88 195 ILE A CA 1
ATOM 1542 C C . ILE A 1 195 ? -9.158 -6.163 -6.449 1.00 66.88 195 ILE A C 1
ATOM 1544 O O . ILE A 1 195 ? -8.658 -6.394 -5.341 1.00 66.88 195 ILE A O 1
ATOM 1548 N N . TYR A 1 196 ? -8.569 -6.487 -7.595 1.00 67.38 196 TYR A N 1
ATOM 1549 C CA . TYR A 1 196 ? -7.144 -6.764 -7.667 1.00 67.38 196 TYR A CA 1
ATOM 1550 C C . TYR A 1 196 ? -6.430 -5.450 -7.961 1.00 67.38 196 TYR A C 1
ATOM 1552 O O . TYR A 1 196 ? -6.773 -4.741 -8.901 1.00 67.38 196 TYR A O 1
ATOM 1560 N N . MET A 1 197 ? -5.465 -5.087 -7.124 1.00 67.62 197 MET A N 1
ATOM 1561 C CA . MET A 1 197 ? -4.585 -3.959 -7.406 1.00 67.62 197 MET A CA 1
ATOM 1562 C C . MET A 1 197 ? -3.230 -4.511 -7.817 1.00 67.62 197 MET A C 1
ATOM 1564 O O . MET A 1 197 ? -2.603 -5.252 -7.057 1.00 67.62 197 MET A O 1
ATOM 1568 N N . HIS A 1 198 ? -2.807 -4.162 -9.030 1.00 56.91 198 HIS A N 1
ATOM 1569 C CA . HIS A 1 198 ? -1.481 -4.491 -9.562 1.00 56.91 198 HIS A CA 1
ATOM 1570 C C . HIS A 1 198 ? -0.393 -3.546 -9.032 1.00 56.91 198 HIS A C 1
ATOM 1572 O O . HIS A 1 198 ? 0.802 -3.807 -9.143 1.00 56.91 198 HIS A O 1
ATOM 1578 N N . TRP A 1 199 ? -0.830 -2.421 -8.472 1.00 65.56 199 TRP A N 1
ATOM 1579 C CA . TRP A 1 199 ? 0.010 -1.407 -7.874 1.00 65.56 199 TRP A CA 1
ATOM 1580 C C . TRP A 1 199 ? -0.782 -0.722 -6.762 1.00 65.56 199 TRP A C 1
ATOM 1582 O O . TRP A 1 199 ? -1.921 -0.297 -6.975 1.00 65.56 199 TRP A O 1
ATOM 1592 N N . ASP A 1 200 ? -0.178 -0.648 -5.582 1.00 71.31 200 ASP A N 1
ATOM 1593 C CA . ASP A 1 200 ? -0.504 0.340 -4.566 1.00 71.31 200 ASP A CA 1
ATOM 1594 C C . ASP A 1 200 ? 0.759 1.153 -4.261 1.00 71.31 200 ASP A C 1
ATOM 1596 O O . ASP A 1 200 ? 1.845 0.817 -4.736 1.00 71.31 200 ASP A O 1
ATOM 1600 N N . ASN A 1 201 ? 0.641 2.209 -3.464 1.00 68.88 201 ASN A N 1
ATOM 1601 C CA . ASN A 1 201 ? 1.794 3.011 -3.047 1.00 68.88 201 ASN A CA 1
ATOM 1602 C C . ASN A 1 201 ? 2.904 2.216 -2.315 1.00 68.88 201 ASN A C 1
ATOM 1604 O O . ASN A 1 201 ? 4.006 2.741 -2.184 1.00 68.88 201 ASN A O 1
ATOM 1608 N N . ASP A 1 202 ? 2.649 0.967 -1.899 1.00 67.00 202 ASP A N 1
ATOM 1609 C CA . ASP A 1 202 ? 3.610 0.046 -1.273 1.00 67.00 202 ASP A CA 1
ATOM 1610 C C . ASP A 1 202 ? 4.061 -1.106 -2.219 1.00 67.00 202 ASP A C 1
ATOM 1612 O O . ASP A 1 202 ? 4.884 -1.936 -1.821 1.00 67.00 202 ASP A O 1
ATOM 1616 N N . SER A 1 203 ? 3.522 -1.230 -3.441 1.00 65.00 203 SER A N 1
ATOM 1617 C CA . SER A 1 203 ? 3.704 -2.407 -4.317 1.00 65.00 203 SER A CA 1
ATOM 1618 C C . SER A 1 203 ? 4.549 -2.114 -5.551 1.00 65.00 203 SER A C 1
ATOM 1620 O O . SER A 1 203 ? 4.512 -1.025 -6.113 1.00 65.00 203 SER A O 1
ATOM 1622 N N . LYS A 1 204 ? 5.271 -3.138 -6.021 1.00 62.81 204 LYS A N 1
ATOM 1623 C CA . LYS A 1 204 ? 5.995 -3.124 -7.303 1.00 62.81 204 LYS A CA 1
ATOM 1624 C C . LYS A 1 204 ? 5.145 -3.763 -8.407 1.00 62.81 204 LYS A C 1
ATOM 1626 O O . LYS A 1 204 ? 4.321 -4.629 -8.111 1.00 62.81 204 LYS A O 1
ATOM 1631 N N . LEU A 1 205 ? 5.408 -3.393 -9.665 1.00 67.12 205 LEU A N 1
ATOM 1632 C CA . LEU A 1 205 ? 4.807 -4.016 -10.854 1.00 67.12 205 LEU A CA 1
ATOM 1633 C C . LEU A 1 205 ? 4.859 -5.554 -10.765 1.00 67.12 205 LEU A C 1
ATOM 1635 O O . LEU A 1 205 ? 5.899 -6.120 -10.419 1.00 67.12 205 LEU A O 1
ATOM 1639 N N . GLY A 1 206 ? 3.746 -6.225 -11.077 1.00 59.72 206 GLY A N 1
ATOM 1640 C CA . GLY A 1 206 ? 3.622 -7.685 -11.020 1.00 59.72 206 GLY A CA 1
ATOM 1641 C C . GLY A 1 206 ? 3.164 -8.253 -9.671 1.00 59.72 206 GLY A C 1
ATOM 1642 O O . GLY A 1 206 ? 2.892 -9.451 -9.591 1.00 59.72 206 GLY A O 1
ATOM 1643 N N . GLN A 1 207 ? 3.050 -7.440 -8.612 1.00 66.12 207 GLN A N 1
ATOM 1644 C CA . GLN A 1 207 ? 2.495 -7.889 -7.331 1.00 66.12 207 GLN A CA 1
ATOM 1645 C C . GLN A 1 207 ? 0.991 -7.626 -7.259 1.00 66.12 207 GLN A C 1
ATOM 1647 O O . GLN A 1 207 ? 0.546 -6.496 -7.074 1.00 66.12 207 GLN A O 1
ATOM 1652 N N . PHE A 1 208 ? 0.202 -8.695 -7.346 1.00 65.62 208 PHE A N 1
ATOM 1653 C CA . PHE A 1 208 ? -1.245 -8.615 -7.182 1.00 65.62 208 PHE A CA 1
ATOM 1654 C C . PHE A 1 208 ? -1.625 -8.671 -5.704 1.00 65.62 208 PHE A C 1
ATOM 1656 O O . PHE A 1 208 ? -1.403 -9.680 -5.030 1.00 65.62 208 PHE A O 1
ATOM 1663 N N . LYS A 1 209 ? -2.269 -7.612 -5.207 1.00 72.81 209 LYS A N 1
ATOM 1664 C CA . LYS A 1 209 ? -2.924 -7.624 -3.894 1.00 72.81 209 LYS A CA 1
ATOM 1665 C C . LYS A 1 209 ? -4.437 -7.624 -4.065 1.00 72.81 209 LYS A C 1
ATOM 1667 O O . LYS A 1 209 ? -4.997 -6.780 -4.764 1.00 72.81 209 LYS A O 1
ATOM 1672 N N . LYS A 1 210 ? -5.099 -8.567 -3.393 1.00 75.69 210 LYS A N 1
ATOM 1673 C CA . LYS A 1 210 ? -6.561 -8.672 -3.359 1.00 75.69 210 LYS A CA 1
ATOM 1674 C C . LYS A 1 210 ? -7.116 -7.807 -2.232 1.00 75.69 210 LYS A C 1
ATOM 1676 O O . LYS A 1 210 ? -6.737 -7.984 -1.075 1.00 75.69 210 LYS A O 1
ATOM 1681 N N . TRP A 1 211 ? -8.064 -6.936 -2.559 1.00 75.56 211 TRP A N 1
ATOM 1682 C CA . TRP A 1 211 ? -8.743 -6.082 -1.592 1.00 75.56 211 TRP A CA 1
ATOM 1683 C C . TRP A 1 211 ? -10.265 -6.123 -1.745 1.00 75.56 211 TRP A C 1
ATOM 1685 O O . TRP A 1 211 ? -10.808 -6.428 -2.811 1.00 75.56 211 TRP A O 1
ATOM 1695 N N . ARG A 1 212 ? -10.975 -5.792 -0.660 1.00 73.25 212 ARG A N 1
ATOM 1696 C CA . ARG A 1 212 ? -12.432 -5.631 -0.697 1.00 73.25 212 ARG A CA 1
ATOM 1697 C C . ARG A 1 212 ? -12.801 -4.308 -1.363 1.00 73.25 212 ARG A C 1
ATOM 1699 O O . ARG A 1 212 ? -12.276 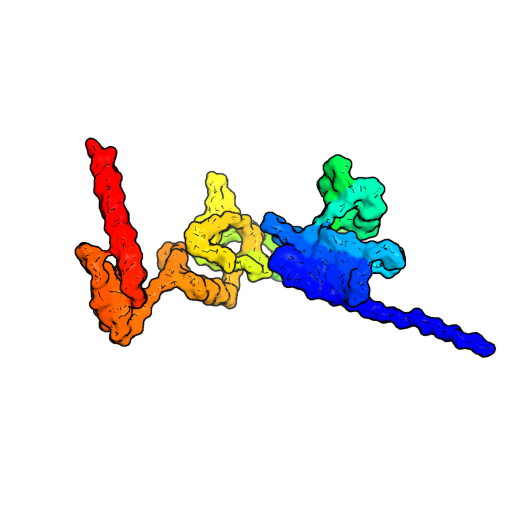-3.269 -0.977 1.00 73.25 212 ARG A O 1
ATOM 1706 N N . ALA A 1 213 ? -13.751 -4.332 -2.295 1.00 72.88 213 ALA A N 1
ATOM 1707 C CA . ALA A 1 213 ? -14.170 -3.135 -3.026 1.00 72.88 213 ALA A CA 1
ATOM 1708 C C . ALA A 1 213 ? -14.761 -2.033 -2.123 1.00 72.88 213 ALA A C 1
ATOM 1710 O O . ALA A 1 213 ? -14.607 -0.847 -2.396 1.00 72.88 213 ALA A O 1
ATOM 1711 N N . GLU A 1 214 ? -15.385 -2.426 -1.010 1.00 73.88 214 GLU A N 1
ATOM 1712 C CA . GLU A 1 214 ? -16.085 -1.541 -0.069 1.00 73.88 214 GLU A CA 1
ATOM 1713 C C . GLU A 1 214 ? -15.196 -0.510 0.644 1.00 73.88 214 GLU A C 1
ATOM 1715 O O . GLU A 1 214 ? -15.715 0.465 1.184 1.00 73.88 214 GLU A O 1
ATOM 1720 N N . VAL A 1 215 ? -13.870 -0.696 0.661 1.00 76.44 215 VAL A N 1
ATOM 1721 C CA . VAL A 1 215 ? -12.945 0.243 1.323 1.00 76.44 215 VAL A CA 1
ATOM 1722 C C . VAL A 1 215 ? -12.355 1.283 0.369 1.00 76.44 215 VAL A C 1
ATOM 1724 O O . VAL A 1 215 ? -11.583 2.141 0.809 1.00 76.44 215 VAL A O 1
ATOM 1727 N N . PHE A 1 216 ? -12.730 1.238 -0.913 1.00 81.56 216 PHE A N 1
ATOM 1728 C CA . PHE A 1 216 ? -12.212 2.101 -1.972 1.00 81.56 216 PHE A CA 1
ATOM 1729 C C . PHE A 1 216 ? -13.297 2.983 -2.592 1.00 81.56 216 PHE A C 1
ATOM 1731 O O . PHE A 1 216 ? -14.489 2.687 -2.563 1.00 81.56 216 PHE A O 1
ATOM 1738 N N . ARG A 1 217 ? -12.848 4.088 -3.184 1.00 85.12 217 ARG A N 1
ATOM 1739 C CA . ARG A 1 217 ? -13.618 4.965 -4.069 1.00 85.12 217 ARG A CA 1
ATOM 1740 C C . ARG A 1 217 ? -12.771 5.335 -5.281 1.00 85.12 217 ARG A C 1
ATOM 1742 O O . ARG A 1 217 ? -11.552 5.174 -5.252 1.00 85.12 217 ARG A O 1
ATOM 1749 N N . LEU A 1 218 ? -13.398 5.899 -6.310 1.00 85.62 218 LEU A N 1
ATOM 1750 C CA . LEU A 1 218 ? -12.664 6.494 -7.425 1.00 85.62 218 LEU A CA 1
ATOM 1751 C C . LEU A 1 218 ? -11.743 7.618 -6.927 1.00 85.62 218 LEU A C 1
ATOM 1753 O O . LEU A 1 218 ? -12.120 8.422 -6.063 1.00 85.62 218 LEU A O 1
ATOM 1757 N N . ALA A 1 219 ? -10.536 7.657 -7.482 1.00 86.88 219 ALA A N 1
ATOM 1758 C CA . ALA A 1 219 ? -9.575 8.721 -7.252 1.00 86.88 219 ALA A CA 1
ATOM 1759 C C . ALA A 1 219 ? -10.070 10.022 -7.902 1.00 86.88 219 ALA A C 1
ATOM 1761 O O . ALA A 1 219 ? -10.530 10.036 -9.053 1.00 86.88 219 ALA A O 1
ATOM 1762 N N . THR A 1 220 ? -9.956 11.121 -7.156 1.00 87.75 220 THR A N 1
ATOM 1763 C CA . THR A 1 220 ? -10.112 12.484 -7.681 1.00 87.75 220 THR A CA 1
ATOM 1764 C C . THR A 1 220 ? -8.985 12.804 -8.661 1.00 87.75 220 THR A C 1
ATOM 1766 O O . THR A 1 220 ? -7.953 12.141 -8.662 1.00 87.75 220 THR A O 1
ATOM 1769 N N . GLU A 1 221 ? -9.136 13.854 -9.465 1.00 88.19 221 GLU A N 1
ATOM 1770 C CA . GLU A 1 221 ? -8.100 14.253 -10.429 1.00 88.19 221 GLU A CA 1
ATOM 1771 C C . GLU A 1 221 ? -6.741 14.534 -9.764 1.00 88.19 221 GLU A C 1
ATOM 1773 O O . GLU A 1 221 ? -5.697 14.084 -10.228 1.00 88.19 221 GLU A O 1
ATOM 1778 N N . LYS A 1 222 ? -6.750 15.191 -8.599 1.00 85.19 222 LYS A N 1
ATOM 1779 C CA . LYS A 1 222 ? -5.531 15.445 -7.817 1.00 85.19 222 LYS A CA 1
ATOM 1780 C C . LYS A 1 222 ? -4.872 14.149 -7.323 1.00 85.19 222 LYS A C 1
ATOM 1782 O O . LYS A 1 222 ? -3.648 14.028 -7.319 1.00 85.19 222 LYS A O 1
ATOM 1787 N N . GLU A 1 223 ? -5.678 13.181 -6.897 1.00 87.12 223 GLU A N 1
ATOM 1788 C CA . GLU A 1 223 ? -5.185 11.865 -6.475 1.00 87.12 223 GLU A CA 1
ATOM 1789 C C . GLU A 1 223 ? -4.658 11.065 -7.669 1.00 87.12 223 GLU A C 1
ATOM 1791 O O . GLU A 1 223 ? -3.604 10.455 -7.551 1.00 87.12 223 GLU A O 1
ATOM 1796 N N . ARG A 1 224 ? -5.301 11.141 -8.842 1.00 88.44 224 ARG A N 1
ATOM 1797 C CA . ARG A 1 224 ? -4.788 10.540 -10.087 1.00 88.44 224 ARG A CA 1
ATOM 1798 C C . ARG A 1 224 ? -3.410 11.079 -10.440 1.00 88.44 224 ARG A C 1
ATOM 1800 O O . ARG A 1 224 ? -2.513 10.295 -10.718 1.00 88.44 224 ARG A O 1
ATOM 1807 N N . GLN A 1 225 ? -3.211 12.392 -10.358 1.00 86.56 225 GLN A N 1
ATOM 1808 C CA . GLN A 1 225 ? -1.898 13.004 -10.590 1.00 86.56 225 GLN A CA 1
ATOM 1809 C C . GLN A 1 225 ? -0.851 12.519 -9.582 1.00 86.56 225 GLN A C 1
ATOM 1811 O O . GLN A 1 225 ? 0.286 12.252 -9.960 1.00 86.56 225 GLN A O 1
ATOM 1816 N N . THR A 1 226 ? -1.245 12.353 -8.316 1.00 88.50 226 THR A N 1
ATOM 1817 C CA . THR A 1 226 ? -0.364 11.820 -7.265 1.00 88.50 226 THR A CA 1
ATOM 1818 C C . THR A 1 226 ? 0.022 10.368 -7.553 1.00 88.50 226 THR A C 1
ATOM 1820 O O . THR A 1 226 ? 1.196 10.022 -7.466 1.00 88.50 226 THR A O 1
ATOM 1823 N N . ILE A 1 227 ? -0.942 9.536 -7.959 1.00 87.12 227 ILE A N 1
ATOM 1824 C CA . ILE A 1 227 ? -0.708 8.145 -8.368 1.00 87.12 227 ILE A CA 1
ATOM 1825 C C . ILE A 1 227 ? 0.264 8.100 -9.549 1.00 87.12 227 ILE A C 1
ATOM 1827 O O . ILE A 1 227 ? 1.253 7.377 -9.505 1.00 87.12 227 ILE A O 1
ATOM 1831 N N . THR A 1 228 ? 0.036 8.917 -10.578 1.00 86.44 228 THR A N 1
ATOM 1832 C CA . THR A 1 228 ? 0.918 8.999 -11.750 1.00 86.44 228 THR A CA 1
ATOM 1833 C C . THR A 1 228 ? 2.335 9.430 -11.390 1.00 86.44 228 THR A C 1
ATOM 1835 O O . THR A 1 228 ? 3.286 8.833 -11.889 1.00 86.44 228 THR A O 1
ATOM 1838 N N . ALA A 1 229 ? 2.497 10.409 -10.499 1.00 86.69 229 ALA A N 1
ATOM 1839 C CA . ALA A 1 229 ? 3.813 10.835 -10.031 1.00 86.69 229 ALA A CA 1
ATOM 1840 C C . ALA A 1 229 ? 4.545 9.711 -9.278 1.00 86.69 229 ALA A C 1
ATOM 1842 O O . ALA A 1 229 ? 5.698 9.425 -9.581 1.00 86.69 229 ALA A O 1
ATOM 1843 N N . GLN A 1 230 ? 3.859 9.014 -8.367 1.00 83.88 230 GLN A N 1
ATOM 1844 C CA . GLN A 1 230 ? 4.435 7.893 -7.617 1.00 83.88 230 GLN A CA 1
ATOM 1845 C C . GLN A 1 230 ? 4.802 6.701 -8.507 1.00 83.88 230 GLN A C 1
ATOM 1847 O O . GLN A 1 230 ? 5.811 6.040 -8.269 1.00 83.88 230 GLN A O 1
ATOM 1852 N N . MET A 1 231 ? 4.006 6.419 -9.542 1.00 83.44 231 MET A N 1
ATOM 1853 C CA . MET A 1 231 ? 4.375 5.428 -10.552 1.00 83.44 231 MET A CA 1
ATOM 1854 C C . MET A 1 231 ? 5.639 5.872 -11.292 1.00 83.44 231 MET A C 1
ATOM 1856 O O . MET A 1 231 ? 6.579 5.088 -11.411 1.00 83.44 231 MET A O 1
ATOM 1860 N N . ALA A 1 232 ? 5.709 7.135 -11.718 1.00 83.31 232 ALA A N 1
ATOM 1861 C CA . ALA A 1 232 ? 6.862 7.656 -12.443 1.00 83.31 232 ALA A CA 1
ATOM 1862 C C . ALA A 1 232 ? 8.155 7.629 -11.612 1.00 83.31 232 ALA A C 1
ATOM 1864 O O . ALA A 1 232 ? 9.203 7.255 -12.137 1.00 83.31 232 ALA A O 1
ATOM 1865 N N . GLU A 1 233 ? 8.080 7.926 -10.311 1.00 82.94 233 GLU A N 1
ATOM 1866 C CA . GLU A 1 233 ? 9.195 7.770 -9.360 1.00 82.94 233 GLU A CA 1
ATOM 1867 C C . GLU A 1 233 ? 9.722 6.327 -9.300 1.00 82.94 233 GLU A C 1
ATOM 1869 O O . GLU A 1 233 ? 10.909 6.099 -9.068 1.00 82.94 233 GLU A O 1
ATOM 1874 N N . GLN A 1 234 ? 8.858 5.346 -9.560 1.00 75.31 234 GLN A N 1
ATOM 1875 C CA . GLN A 1 234 ? 9.210 3.929 -9.639 1.00 75.31 234 GLN A CA 1
ATOM 1876 C C . GLN A 1 234 ? 9.577 3.473 -11.062 1.00 75.31 234 GLN A C 1
ATOM 1878 O O . GLN A 1 234 ? 9.722 2.275 -11.291 1.00 75.31 234 GLN A O 1
ATOM 1883 N N . ASN A 1 235 ? 9.756 4.396 -12.015 1.00 80.19 235 ASN A N 1
ATOM 1884 C CA . ASN A 1 235 ? 9.903 4.116 -13.447 1.00 80.19 235 ASN A CA 1
ATOM 1885 C C . ASN A 1 235 ? 8.730 3.309 -14.021 1.00 80.19 235 ASN A C 1
ATOM 1887 O O . ASN A 1 235 ? 8.935 2.423 -14.843 1.00 80.19 235 ASN A O 1
ATOM 1891 N N . LEU A 1 236 ? 7.502 3.598 -13.605 1.00 83.81 236 LEU A N 1
ATOM 1892 C CA . LEU A 1 236 ? 6.282 2.958 -14.093 1.00 83.81 236 LEU A CA 1
ATOM 1893 C C . LEU A 1 236 ? 5.330 3.997 -14.686 1.00 83.81 236 LEU A C 1
ATOM 1895 O O . LEU A 1 236 ? 5.292 5.151 -14.259 1.00 83.81 236 LEU A O 1
ATOM 1899 N N . ARG A 1 237 ? 4.530 3.586 -15.667 1.00 87.00 237 ARG A N 1
ATOM 1900 C CA . ARG A 1 237 ? 3.421 4.382 -16.196 1.00 87.00 237 ARG A CA 1
ATOM 1901 C C . ARG A 1 237 ? 2.217 3.502 -16.497 1.00 87.00 237 ARG A C 1
ATOM 1903 O O . ARG A 1 237 ? 2.357 2.329 -16.828 1.00 87.00 237 ARG A O 1
ATOM 1910 N N . TRP A 1 238 ? 1.036 4.098 -16.401 1.00 86.44 238 TRP A N 1
ATOM 1911 C CA . TRP A 1 238 ? -0.207 3.481 -16.845 1.00 86.44 238 TRP A CA 1
ATOM 1912 C C . TRP A 1 238 ? -0.388 3.699 -18.350 1.00 86.44 238 TRP A C 1
ATOM 1914 O O . TRP A 1 238 ? -0.473 4.845 -18.800 1.00 86.44 238 TRP A O 1
ATOM 1924 N N . ASN A 1 239 ? -0.454 2.616 -19.123 1.00 83.44 239 ASN A N 1
ATOM 1925 C CA . ASN A 1 239 ? -0.840 2.648 -20.526 1.00 83.44 239 ASN A CA 1
ATOM 1926 C C . ASN A 1 239 ? -2.373 2.608 -20.616 1.00 83.44 239 ASN A C 1
ATOM 1928 O O . ASN A 1 239 ? -3.000 1.590 -20.339 1.00 83.44 239 ASN A O 1
ATOM 1932 N N . ALA A 1 240 ? -2.982 3.732 -20.995 1.00 82.44 240 ALA A N 1
ATOM 1933 C CA . ALA A 1 240 ? -4.435 3.847 -21.079 1.00 82.44 240 ALA A CA 1
ATOM 1934 C C . ALA A 1 240 ? -5.057 3.090 -22.268 1.00 82.44 240 ALA A C 1
ATOM 1936 O O . ALA A 1 240 ? -6.246 2.777 -22.209 1.00 82.44 240 ALA A O 1
ATOM 1937 N N . GLU A 1 241 ? -4.285 2.819 -23.325 1.00 78.19 241 GLU A N 1
ATOM 1938 C CA . GLU A 1 241 ? -4.748 2.095 -24.517 1.00 78.19 241 GLU A CA 1
ATOM 1939 C C . GLU A 1 241 ? -4.800 0.592 -24.244 1.00 78.19 241 GLU A C 1
ATOM 1941 O O . GLU A 1 241 ? -5.855 -0.024 -24.389 1.00 78.19 241 GLU A O 1
ATOM 1946 N N . GLU A 1 242 ? -3.689 0.038 -23.755 1.00 79.75 242 GLU A N 1
ATOM 1947 C CA . GLU A 1 242 ? -3.561 -1.391 -23.438 1.00 79.75 242 GLU A CA 1
ATOM 1948 C C . GLU A 1 242 ? -4.164 -1.753 -22.072 1.00 79.75 242 GLU A C 1
ATOM 1950 O O . GLU A 1 242 ? -4.397 -2.922 -21.793 1.00 79.75 242 GLU A O 1
ATOM 1955 N N . LYS A 1 243 ? -4.466 -0.751 -21.232 1.00 80.81 243 LYS A N 1
ATOM 1956 C CA . LYS A 1 243 ? -4.932 -0.904 -19.840 1.00 80.81 243 LYS A CA 1
ATOM 1957 C C . LYS A 1 243 ? -3.980 -1.714 -18.964 1.00 80.81 243 LYS A C 1
ATOM 1959 O O . LYS A 1 243 ? -4.394 -2.526 -18.140 1.00 80.81 243 LYS A O 1
ATOM 1964 N N . GLU A 1 244 ? -2.694 -1.442 -19.110 1.00 78.81 244 GLU A N 1
ATOM 1965 C CA . GLU A 1 244 ? -1.650 -2.149 -18.381 1.00 78.81 244 GLU A CA 1
ATOM 1966 C C . GLU A 1 244 ? -0.629 -1.181 -17.782 1.00 78.81 244 GLU A C 1
ATOM 1968 O O . GLU A 1 244 ? -0.395 -0.073 -18.273 1.00 78.81 244 GLU A O 1
ATOM 1973 N N . LEU A 1 245 ? -0.012 -1.604 -16.683 1.00 80.00 245 LEU A N 1
ATOM 1974 C CA . LEU A 1 245 ? 1.103 -0.914 -16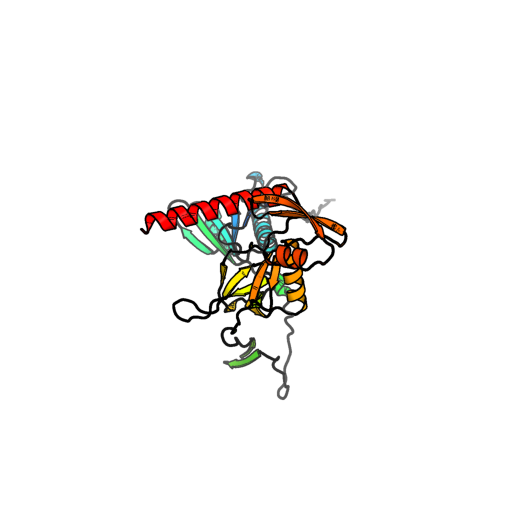.058 1.00 80.00 245 LEU A CA 1
ATOM 1975 C C . LEU A 1 245 ? 2.382 -1.386 -16.745 1.00 80.00 245 LEU A C 1
ATOM 1977 O O . LEU A 1 245 ? 2.665 -2.580 -16.793 1.00 80.00 245 LEU A O 1
ATOM 1981 N N . GLU A 1 246 ? 3.179 -0.453 -17.245 1.00 82.19 246 GLU A N 1
ATOM 1982 C CA . GLU 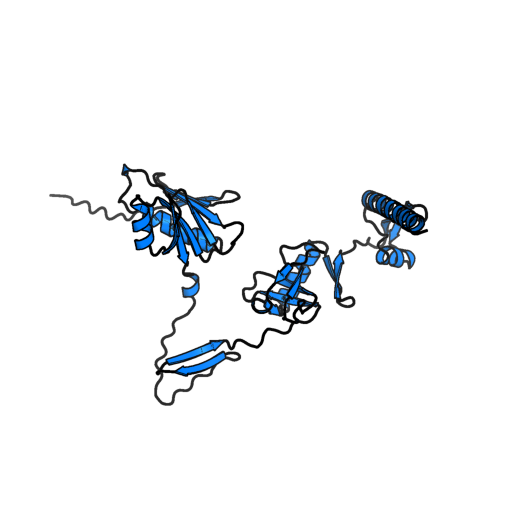A 1 246 ? 4.444 -0.767 -17.899 1.00 82.19 246 GLU A CA 1
ATOM 1983 C C . GLU A 1 246 ? 5.590 0.044 -17.307 1.00 82.19 246 GLU A C 1
ATOM 1985 O O . GLU A 1 246 ? 5.394 1.092 -16.686 1.00 82.19 246 GLU A O 1
ATOM 1990 N N . TRP A 1 247 ? 6.814 -0.433 -17.518 1.00 79.00 247 TRP A N 1
ATOM 1991 C CA . TRP A 1 247 ? 7.998 0.349 -17.200 1.00 79.00 247 TRP A CA 1
ATOM 1992 C C . TRP A 1 247 ? 8.074 1.582 -18.101 1.00 79.00 247 TRP A C 1
ATOM 1994 O O . TRP A 1 247 ? 7.905 1.492 -19.319 1.00 79.00 247 TRP A O 1
ATOM 2004 N N . ILE A 1 248 ? 8.393 2.732 -17.507 1.00 77.75 248 ILE A N 1
ATOM 2005 C CA . ILE A 1 248 ? 8.917 3.885 -18.232 1.00 77.75 248 ILE A CA 1
ATOM 2006 C C . ILE A 1 248 ? 10.242 3.433 -18.826 1.00 77.75 248 ILE A C 1
ATOM 2008 O O . ILE A 1 248 ? 11.260 3.309 -18.144 1.00 77.75 248 ILE A O 1
ATOM 2012 N N . ARG A 1 249 ? 10.200 3.134 -20.119 1.00 77.38 249 ARG A N 1
ATOM 2013 C CA . ARG A 1 249 ? 11.388 2.798 -20.888 1.00 77.38 249 ARG A CA 1
ATOM 2014 C C . ARG A 1 249 ? 12.178 4.084 -21.065 1.00 77.38 249 ARG A C 1
ATOM 2016 O O . ARG A 1 249 ? 11.638 5.093 -21.517 1.00 77.38 249 ARG A O 1
ATOM 2023 N N . TRP A 1 250 ? 13.435 4.054 -20.641 1.00 85.38 250 TRP A N 1
ATOM 2024 C CA . TRP A 1 250 ? 14.352 5.146 -20.919 1.00 85.38 250 TRP A CA 1
ATOM 2025 C C . TRP A 1 250 ? 14.547 5.252 -22.434 1.00 85.38 250 TRP A C 1
ATOM 2027 O O . TRP A 1 250 ? 14.756 4.239 -23.104 1.00 85.38 250 TRP A O 1
ATOM 2037 N N . ARG A 1 251 ? 14.504 6.480 -22.947 1.00 89.25 251 ARG A N 1
ATOM 2038 C CA . ARG A 1 251 ? 14.836 6.816 -24.328 1.00 89.25 251 ARG A CA 1
ATOM 2039 C C . ARG A 1 251 ? 15.887 7.917 -24.312 1.00 89.25 251 ARG A C 1
ATOM 2041 O O . ARG A 1 251 ? 15.798 8.805 -23.463 1.00 89.25 251 ARG A O 1
ATOM 2048 N N . ALA A 1 252 ? 16.871 7.815 -25.195 1.00 90.62 252 ALA A N 1
ATOM 2049 C CA . ALA A 1 252 ? 17.922 8.812 -25.315 1.00 90.62 252 ALA A CA 1
ATOM 2050 C C . ALA A 1 252 ? 17.351 10.119 -25.890 1.00 90.62 252 ALA A C 1
ATOM 2052 O O . ALA A 1 252 ? 16.311 10.101 -26.559 1.00 90.62 252 ALA A O 1
ATOM 2053 N N . GLU A 1 253 ? 17.998 11.247 -25.606 1.00 92.56 253 GLU A N 1
ATOM 2054 C CA . GLU A 1 253 ? 17.704 12.502 -26.307 1.00 92.56 253 GLU A CA 1
ATOM 2055 C C . GLU A 1 253 ? 18.289 12.488 -27.732 1.00 92.56 253 GLU A C 1
ATOM 2057 O O . GLU A 1 253 ? 19.129 11.653 -28.062 1.00 92.56 253 GLU A O 1
ATOM 2062 N N . ASP A 1 254 ? 17.840 13.411 -28.588 1.00 91.62 254 ASP A N 1
ATOM 2063 C CA . ASP A 1 254 ? 18.341 13.533 -29.965 1.00 91.62 254 ASP A CA 1
ATOM 2064 C C . ASP A 1 254 ? 19.872 13.721 -29.981 1.00 91.62 254 ASP A C 1
ATOM 2066 O O . ASP A 1 254 ? 20.420 14.593 -29.300 1.00 91.62 254 ASP A O 1
ATOM 2070 N N . GLY A 1 255 ? 20.570 12.871 -30.732 1.00 91.69 255 GLY A N 1
ATOM 2071 C CA . GLY A 1 255 ? 22.026 12.797 -30.812 1.00 91.69 255 GLY A CA 1
ATOM 2072 C C . GLY A 1 255 ? 22.723 12.038 -29.672 1.00 91.69 255 GLY A C 1
ATOM 2073 O O . GLY A 1 255 ? 23.946 11.852 -29.743 1.00 91.69 255 GLY A O 1
ATOM 2074 N N . GLU A 1 256 ? 22.002 11.582 -28.641 1.00 95.44 256 GLU A N 1
ATOM 2075 C CA . GLU A 1 256 ? 22.564 10.749 -27.573 1.00 95.44 256 GLU A CA 1
ATOM 2076 C C . GLU A 1 256 ? 22.697 9.280 -27.990 1.00 95.44 256 GLU A C 1
ATOM 2078 O O . GLU A 1 256 ? 21.917 8.738 -28.774 1.00 95.44 256 GLU A O 1
ATOM 2083 N N . GLU A 1 257 ? 23.708 8.613 -27.434 1.00 96.31 257 GLU A N 1
ATOM 2084 C CA . GLU A 1 257 ? 23.975 7.205 -27.707 1.00 96.31 257 GLU A CA 1
ATOM 2085 C C . GLU A 1 257 ? 23.107 6.277 -26.848 1.00 96.31 257 GLU A C 1
ATOM 2087 O O . GLU A 1 257 ? 22.934 6.481 -25.644 1.00 96.31 257 GLU A O 1
ATOM 2092 N N . TYR A 1 258 ? 22.639 5.188 -27.453 1.00 96.50 258 TYR A N 1
ATOM 2093 C CA . TYR A 1 258 ? 22.001 4.076 -26.758 1.00 96.50 258 TYR A CA 1
ATOM 2094 C C . TYR A 1 258 ? 22.590 2.738 -27.209 1.00 96.50 258 TYR A C 1
ATOM 2096 O O . TYR A 1 258 ? 23.090 2.575 -28.322 1.00 96.50 258 TYR A O 1
ATOM 2104 N N . CYS A 1 259 ? 22.533 1.747 -26.323 1.00 96.69 259 CYS A N 1
ATOM 2105 C CA . CYS A 1 259 ? 22.980 0.387 -26.597 1.00 96.69 259 CYS A CA 1
ATOM 2106 C C . CYS A 1 259 ? 21.805 -0.494 -27.039 1.00 96.69 259 CYS A C 1
ATOM 2108 O O . CYS A 1 259 ? 20.690 -0.356 -26.539 1.00 96.69 259 CYS A O 1
ATOM 2110 N N . TYR A 1 260 ? 22.056 -1.464 -27.913 1.00 95.94 260 TYR A N 1
ATOM 2111 C CA . TYR A 1 260 ? 21.082 -2.491 -28.287 1.00 95.94 260 TYR A CA 1
ATOM 2112 C C . TYR A 1 260 ? 21.761 -3.833 -28.577 1.00 95.94 260 TYR A C 1
ATOM 2114 O O . TYR A 1 260 ? 22.961 -3.912 -28.838 1.00 95.94 260 TYR A O 1
ATOM 2122 N N . VAL A 1 261 ? 20.989 -4.913 -28.524 1.00 97.06 261 VAL A N 1
ATOM 2123 C CA . VAL A 1 261 ? 21.423 -6.266 -28.874 1.00 97.06 261 VAL A CA 1
ATOM 2124 C C . VAL A 1 261 ? 21.198 -6.477 -30.370 1.00 97.06 261 VAL A C 1
ATOM 2126 O O . VAL A 1 261 ? 20.066 -6.495 -30.852 1.00 97.06 261 VAL A O 1
ATOM 2129 N N . GLY A 1 262 ? 22.277 -6.624 -31.130 1.00 94.69 262 GLY A N 1
ATOM 2130 C CA . GLY A 1 262 ? 22.226 -6.944 -32.552 1.00 94.69 262 GLY A CA 1
ATOM 2131 C C . GLY A 1 262 ? 21.664 -8.343 -32.820 1.00 94.69 262 GLY A C 1
ATOM 2132 O O . GLY A 1 262 ? 21.533 -9.178 -31.926 1.00 94.69 262 GLY A O 1
ATOM 2133 N N . ASN A 1 263 ? 21.389 -8.635 -34.090 1.00 90.12 263 ASN A N 1
ATOM 2134 C CA . ASN A 1 263 ? 20.833 -9.917 -34.544 1.00 90.12 263 ASN A CA 1
ATOM 2135 C C . ASN A 1 263 ? 21.652 -11.160 -34.131 1.00 90.12 263 ASN A C 1
ATOM 2137 O O . ASN A 1 263 ? 21.091 -12.239 -33.973 1.00 90.12 263 ASN A O 1
ATOM 2141 N N . GLN A 1 264 ? 22.965 -11.020 -33.943 1.00 90.44 264 GLN A N 1
ATOM 2142 C CA . GLN A 1 264 ? 23.861 -12.091 -33.490 1.00 90.44 264 GLN A CA 1
ATOM 2143 C C . GLN A 1 264 ? 24.041 -12.135 -31.961 1.00 90.44 264 GLN A C 1
ATOM 2145 O O . GLN A 1 264 ? 24.872 -12.889 -31.457 1.00 90.44 264 GLN A O 1
ATOM 2150 N N . GLY A 1 265 ? 23.305 -11.315 -31.204 1.00 90.88 265 GLY A N 1
ATOM 2151 C CA . GLY A 1 265 ? 23.493 -11.162 -29.760 1.00 90.88 265 GLY A CA 1
ATOM 2152 C C . GLY A 1 265 ? 24.682 -10.273 -29.372 1.00 90.88 265 GLY A C 1
ATOM 2153 O O . GLY A 1 265 ? 25.053 -10.234 -28.201 1.00 90.88 265 GLY A O 1
ATOM 2154 N N . ILE A 1 266 ? 25.299 -9.587 -30.339 1.00 94.44 266 ILE A N 1
ATOM 2155 C CA . ILE A 1 266 ? 26.418 -8.658 -30.123 1.00 94.44 266 ILE A CA 1
ATOM 2156 C C . ILE A 1 266 ? 25.865 -7.304 -29.691 1.00 94.44 266 ILE A C 1
ATOM 2158 O O . ILE A 1 266 ? 24.899 -6.825 -30.278 1.00 94.44 266 ILE A O 1
ATOM 2162 N N . ILE A 1 267 ? 26.484 -6.678 -28.692 1.00 97.44 267 ILE A N 1
ATOM 2163 C CA . ILE A 1 267 ? 26.066 -5.348 -28.247 1.00 97.44 267 ILE A CA 1
ATOM 2164 C C . ILE A 1 267 ? 26.571 -4.293 -29.222 1.00 97.44 267 ILE A C 1
ATOM 2166 O O . ILE A 1 267 ? 27.768 -4.205 -29.494 1.00 97.44 267 ILE A O 1
ATOM 2170 N N . MET A 1 268 ? 25.636 -3.495 -29.711 1.00 96.62 268 MET A N 1
ATOM 2171 C CA . MET A 1 268 ? 25.847 -2.401 -30.642 1.00 96.62 268 MET A CA 1
ATOM 2172 C C . MET A 1 268 ? 25.476 -1.081 -29.963 1.00 96.62 268 MET A C 1
ATOM 2174 O O . MET A 1 268 ? 24.707 -1.072 -29.001 1.00 96.62 268 MET A O 1
ATOM 2178 N N . VAL A 1 269 ? 26.022 0.019 -30.474 1.00 96.31 269 VAL A N 1
ATOM 2179 C CA . VAL A 1 269 ? 25.689 1.385 -30.056 1.00 96.31 269 VAL A CA 1
ATOM 2180 C C . VAL A 1 269 ? 25.163 2.124 -31.279 1.00 96.31 269 VAL A C 1
ATOM 2182 O O . VAL A 1 269 ? 25.724 1.967 -32.365 1.00 96.31 269 VAL A O 1
ATOM 2185 N N . ASP A 1 270 ? 24.079 2.871 -31.111 1.00 95.50 270 ASP A N 1
ATOM 2186 C CA . ASP A 1 270 ? 23.530 3.785 -32.116 1.00 95.50 270 ASP A CA 1
ATOM 2187 C C . ASP A 1 270 ? 23.269 5.150 -31.474 1.00 95.50 270 ASP A C 1
ATOM 2189 O O . ASP A 1 270 ? 23.334 5.271 -30.247 1.00 95.50 270 ASP A O 1
ATOM 2193 N N . LYS A 1 271 ? 22.966 6.158 -32.292 1.00 95.19 271 LYS A N 1
ATOM 2194 C CA . LYS A 1 271 ? 22.498 7.466 -31.817 1.00 95.19 271 LYS A CA 1
ATOM 2195 C C . LYS A 1 271 ? 21.008 7.613 -32.080 1.00 95.19 271 LYS A C 1
ATOM 2197 O O . LYS A 1 271 ? 20.521 7.166 -33.112 1.00 95.19 271 LYS A O 1
ATOM 2202 N N . GLU A 1 272 ? 20.281 8.187 -31.128 1.00 94.06 272 GLU A N 1
ATOM 2203 C CA . GLU A 1 272 ? 18.876 8.532 -31.337 1.00 94.06 272 GLU A CA 1
ATOM 2204 C C . GLU A 1 272 ? 18.794 9.730 -32.278 1.00 94.06 272 GLU A C 1
ATOM 2206 O O . GLU A 1 272 ? 19.058 10.847 -31.861 1.00 94.06 272 GLU A O 1
ATOM 2211 N N . ASP A 1 273 ? 18.392 9.491 -33.523 1.00 91.94 273 ASP A N 1
ATOM 2212 C CA . ASP A 1 273 ? 18.189 10.547 -34.526 1.00 91.94 273 ASP A CA 1
ATOM 2213 C C . ASP A 1 273 ? 16.713 10.570 -34.998 1.00 91.94 273 ASP A C 1
ATOM 2215 O O . ASP A 1 273 ? 16.371 11.037 -36.091 1.00 91.94 273 ASP A O 1
ATOM 2219 N N . GLY A 1 274 ? 15.803 9.985 -34.202 1.00 85.56 274 GLY A N 1
ATOM 2220 C CA . GLY A 1 274 ? 14.374 9.886 -34.506 1.00 85.56 274 GLY A CA 1
ATOM 2221 C C . GLY A 1 274 ? 14.046 8.968 -35.689 1.00 85.56 274 GLY A C 1
ATOM 2222 O O . GLY A 1 274 ? 12.943 9.040 -36.248 1.00 85.56 274 GLY A O 1
ATOM 2223 N N . HIS A 1 275 ? 14.974 8.099 -36.101 1.00 89.94 275 HIS A N 1
ATOM 2224 C CA . HIS A 1 275 ? 14.777 7.203 -37.230 1.00 89.94 275 HIS A CA 1
ATOM 2225 C C . HIS A 1 275 ? 13.784 6.079 -36.905 1.00 89.94 275 HIS A C 1
ATOM 2227 O O . HIS A 1 275 ? 13.555 5.690 -35.759 1.00 89.94 275 HIS A O 1
ATOM 2233 N N . CYS A 1 276 ? 13.195 5.490 -37.953 1.00 90.12 276 CYS A N 1
ATOM 2234 C CA . CYS A 1 276 ? 12.283 4.353 -37.789 1.00 90.12 276 CYS A CA 1
ATOM 2235 C C . CYS A 1 276 ? 12.938 3.168 -37.054 1.00 90.12 276 CYS A C 1
ATOM 2237 O O . CYS A 1 276 ? 12.255 2.448 -36.330 1.00 90.12 276 CYS A O 1
ATOM 2239 N N . ALA A 1 277 ? 14.256 2.993 -37.197 1.00 89.88 277 ALA A N 1
ATOM 2240 C CA . ALA A 1 277 ? 15.018 1.981 -36.479 1.00 89.88 277 ALA A CA 1
ATOM 2241 C C . ALA A 1 277 ? 15.047 2.243 -34.964 1.00 89.88 277 ALA A C 1
ATOM 2243 O O . ALA A 1 277 ? 14.834 1.304 -34.199 1.00 89.88 277 ALA A O 1
ATOM 2244 N N . ASP A 1 278 ? 15.228 3.496 -34.537 1.00 91.12 278 ASP A N 1
ATOM 2245 C CA . ASP A 1 278 ? 15.228 3.895 -33.121 1.00 91.12 278 ASP A CA 1
ATOM 2246 C C . ASP A 1 278 ? 13.865 3.625 -32.491 1.00 91.12 278 ASP A C 1
ATOM 2248 O O . ASP A 1 278 ? 13.762 2.939 -31.470 1.00 91.12 278 ASP A O 1
ATOM 2252 N N . LYS A 1 279 ? 12.799 4.058 -33.179 1.00 89.38 279 LYS A N 1
ATOM 2253 C CA . LYS A 1 279 ? 11.416 3.797 -32.770 1.00 89.38 279 LYS A CA 1
ATOM 2254 C C . LYS A 1 279 ? 11.148 2.296 -32.624 1.00 89.38 279 LYS A C 1
ATOM 2256 O O . LYS A 1 279 ? 10.697 1.865 -31.566 1.00 89.38 279 LYS A O 1
ATOM 2261 N N . ASN A 1 280 ? 11.478 1.499 -33.643 1.00 91.50 280 ASN A N 1
ATOM 2262 C CA . ASN A 1 280 ? 11.248 0.053 -33.629 1.00 91.50 280 ASN A CA 1
ATOM 2263 C C . ASN A 1 280 ? 12.030 -0.646 -32.507 1.00 91.50 280 ASN A C 1
ATOM 2265 O O . ASN A 1 280 ? 11.495 -1.531 -31.845 1.00 91.50 280 ASN A O 1
ATOM 2269 N N . ARG A 1 281 ? 13.291 -0.260 -32.273 1.00 93.19 281 ARG A N 1
ATOM 2270 C CA . ARG A 1 281 ? 14.124 -0.829 -31.200 1.00 93.19 281 ARG A CA 1
ATOM 2271 C C . ARG A 1 281 ? 13.573 -0.485 -29.819 1.00 93.19 281 ARG A C 1
ATOM 2273 O O . ARG A 1 281 ? 13.489 -1.372 -28.971 1.00 93.19 281 ARG A O 1
ATOM 2280 N N . HIS A 1 282 ? 13.160 0.764 -29.610 1.00 90.88 282 HIS A N 1
ATOM 2281 C CA . HIS A 1 282 ? 12.554 1.216 -28.360 1.00 90.88 282 HIS A CA 1
ATOM 2282 C C . HIS A 1 282 ? 11.212 0.512 -28.081 1.00 90.88 282 HIS A C 1
ATOM 2284 O O . HIS A 1 282 ? 10.985 0.002 -26.980 1.00 90.88 282 HIS A O 1
ATOM 2290 N N . GLU A 1 283 ? 10.341 0.407 -29.088 1.00 86.06 283 GLU A N 1
ATOM 2291 C CA . GLU A 1 283 ? 9.055 -0.301 -28.988 1.00 86.06 283 GLU A CA 1
ATOM 2292 C C . GLU A 1 283 ? 9.234 -1.805 -28.745 1.00 86.06 283 GLU A C 1
ATOM 2294 O O . GLU A 1 283 ? 8.546 -2.374 -27.898 1.00 86.06 283 GLU A O 1
ATOM 2299 N N . PHE A 1 284 ? 10.213 -2.430 -29.403 1.00 88.88 284 PHE A N 1
ATOM 2300 C CA . PHE A 1 284 ? 10.567 -3.836 -29.194 1.00 88.88 284 PHE A CA 1
ATOM 2301 C C . PHE A 1 284 ? 11.260 -4.097 -27.840 1.00 88.88 284 PHE A C 1
ATOM 2303 O O . PHE A 1 284 ? 11.409 -5.246 -27.433 1.00 88.88 284 PHE A O 1
ATOM 2310 N N . GLY A 1 285 ? 11.689 -3.052 -27.121 1.00 88.31 285 GLY A N 1
ATOM 2311 C CA . GLY A 1 285 ? 12.406 -3.180 -25.846 1.00 88.31 285 GLY A CA 1
ATOM 2312 C C . GLY A 1 285 ? 13.885 -3.560 -25.994 1.00 88.31 285 GLY A C 1
ATOM 2313 O O . GLY A 1 285 ? 14.517 -3.978 -25.027 1.00 88.31 285 GLY A O 1
ATOM 2314 N N . ASN A 1 286 ? 14.453 -3.408 -27.192 1.00 94.25 286 ASN A N 1
ATOM 2315 C CA . ASN A 1 286 ? 15.873 -3.606 -27.477 1.00 94.25 286 ASN A CA 1
ATOM 2316 C C . ASN A 1 286 ? 16.595 -2.255 -27.549 1.00 94.25 286 ASN A C 1
ATOM 2318 O O . ASN A 1 286 ? 17.157 -1.889 -28.580 1.00 94.25 286 ASN A O 1
ATOM 2322 N N . TYR A 1 287 ? 16.503 -1.494 -26.461 1.00 94.56 287 TYR A N 1
ATOM 2323 C CA . TYR A 1 287 ? 16.993 -0.124 -26.351 1.00 94.56 287 TYR A CA 1
ATOM 2324 C C . TYR A 1 287 ? 17.417 0.120 -24.900 1.00 94.56 287 TYR A C 1
ATOM 2326 O O . TYR A 1 287 ? 16.589 0.074 -23.989 1.00 94.56 287 TYR A O 1
ATOM 2334 N N . PHE A 1 288 ? 18.712 0.319 -24.667 1.00 93.81 288 PHE A N 1
ATOM 2335 C CA . PHE A 1 288 ? 19.305 0.316 -23.331 1.00 93.81 288 PHE A CA 1
ATOM 2336 C C . PHE A 1 288 ? 20.186 1.538 -23.116 1.00 93.81 288 PHE A C 1
ATOM 2338 O O . PHE A 1 288 ? 20.964 1.921 -23.989 1.00 93.81 288 PHE A O 1
ATOM 2345 N N . ARG A 1 289 ? 20.126 2.104 -21.909 1.00 94.00 289 ARG A N 1
ATOM 2346 C CA . ARG A 1 289 ? 20.950 3.254 -21.527 1.00 94.00 289 ARG A CA 1
ATOM 2347 C C . ARG A 1 289 ? 22.416 2.888 -21.369 1.00 94.00 289 ARG A C 1
ATOM 2349 O O . ARG A 1 289 ? 23.291 3.706 -21.620 1.00 94.00 289 ARG A O 1
ATOM 2356 N N . THR A 1 290 ? 22.690 1.669 -20.912 1.00 92.56 290 THR A N 1
ATOM 2357 C CA . THR A 1 290 ? 24.055 1.213 -20.651 1.00 92.56 290 THR A CA 1
ATOM 2358 C C . THR A 1 290 ? 24.358 -0.098 -21.358 1.00 92.56 290 THR A C 1
ATOM 2360 O O . THR A 1 290 ? 23.486 -0.938 -21.597 1.00 92.56 290 THR A O 1
ATOM 2363 N N . ARG A 1 291 ? 25.644 -0.303 -21.645 1.00 94.56 291 ARG A N 1
ATOM 2364 C CA . ARG A 1 291 ? 26.149 -1.557 -22.206 1.00 94.56 291 ARG A CA 1
ATOM 2365 C C . ARG A 1 291 ? 25.848 -2.750 -21.298 1.00 94.56 291 ARG A C 1
ATOM 2367 O O . ARG A 1 291 ? 25.459 -3.798 -21.792 1.00 94.56 291 ARG A O 1
ATOM 2374 N N . GLU A 1 292 ? 25.961 -2.578 -19.982 1.00 92.50 292 GLU A N 1
ATOM 2375 C CA . GLU A 1 292 ? 25.677 -3.626 -18.992 1.00 92.50 292 GLU A CA 1
ATOM 2376 C C . GLU A 1 292 ? 24.221 -4.110 -19.052 1.00 92.50 292 GLU A C 1
ATOM 2378 O O . GLU A 1 292 ? 23.968 -5.316 -19.004 1.00 92.50 292 GLU A O 1
ATOM 2383 N N . GLN A 1 293 ? 23.263 -3.189 -19.217 1.00 89.81 293 GLN A N 1
ATOM 2384 C CA . GLN A 1 293 ? 21.853 -3.536 -19.416 1.00 89.81 293 GLN A CA 1
ATOM 2385 C C . GLN A 1 293 ? 21.666 -4.374 -20.688 1.00 89.81 293 GLN A C 1
ATOM 2387 O O . GLN A 1 293 ? 21.015 -5.421 -20.647 1.00 89.81 293 GLN A O 1
ATOM 2392 N N . ALA A 1 294 ? 22.289 -3.956 -21.793 1.00 94.00 294 ALA A N 1
ATOM 2393 C CA . ALA A 1 294 ? 22.223 -4.675 -23.062 1.00 94.00 294 ALA A CA 1
ATOM 2394 C C . ALA A 1 294 ? 22.879 -6.068 -22.975 1.00 94.00 294 ALA A C 1
ATOM 2396 O O . ALA A 1 294 ? 22.333 -7.046 -23.483 1.00 94.00 294 ALA A O 1
ATOM 2397 N N . GLU A 1 295 ? 24.011 -6.200 -22.275 1.00 95.25 295 GLU A N 1
ATOM 2398 C CA . GLU A 1 295 ? 24.673 -7.488 -22.020 1.00 95.25 295 GLU A CA 1
ATOM 2399 C C . GLU A 1 295 ? 23.814 -8.421 -21.155 1.00 95.25 295 GLU A C 1
ATOM 2401 O O . GLU A 1 295 ? 23.744 -9.626 -21.419 1.00 95.25 295 GLU A O 1
ATOM 2406 N N . GLY A 1 296 ? 23.135 -7.880 -20.141 1.00 91.31 296 GLY A N 1
ATOM 2407 C CA . GLY A 1 296 ? 22.160 -8.615 -19.335 1.00 91.31 296 GLY A CA 1
ATOM 2408 C C . GLY A 1 296 ? 21.000 -9.142 -20.181 1.00 91.31 296 GLY A C 1
ATOM 2409 O O . GLY A 1 296 ? 20.695 -10.336 -20.138 1.00 91.31 296 GLY A O 1
ATOM 2410 N N . ALA A 1 297 ? 20.410 -8.284 -21.015 1.00 91.31 297 ALA A N 1
ATOM 2411 C CA . ALA A 1 297 ? 19.335 -8.662 -21.927 1.00 91.31 297 ALA A CA 1
ATOM 2412 C C . ALA A 1 297 ? 19.782 -9.720 -22.951 1.00 91.31 297 ALA A C 1
ATOM 2414 O O . ALA A 1 297 ? 19.089 -10.719 -23.143 1.00 91.31 297 ALA A O 1
ATOM 2415 N N . ALA A 1 298 ? 20.969 -9.572 -23.548 1.00 94.94 298 ALA A N 1
ATOM 2416 C CA . ALA A 1 298 ? 21.515 -10.542 -24.499 1.00 94.94 298 ALA A CA 1
ATOM 2417 C C . ALA A 1 298 ? 21.679 -11.941 -23.879 1.00 94.94 298 ALA A C 1
ATOM 2419 O O . ALA A 1 298 ? 21.367 -12.950 -24.521 1.00 94.94 298 ALA A O 1
ATOM 2420 N N . LYS A 1 299 ? 22.122 -12.020 -22.614 1.00 94.81 299 LYS A N 1
ATOM 2421 C CA . LYS A 1 299 ? 22.213 -13.290 -21.871 1.00 94.81 299 LYS A CA 1
ATOM 2422 C C . LYS A 1 299 ? 20.839 -13.935 -21.690 1.00 94.81 299 LYS A C 1
ATOM 2424 O O . LYS A 1 299 ? 20.716 -15.139 -21.912 1.00 94.81 299 LYS A O 1
ATOM 2429 N N . LEU A 1 300 ? 19.823 -13.147 -21.331 1.00 93.31 300 LEU A N 1
ATOM 2430 C CA . LEU A 1 300 ? 18.452 -13.632 -21.156 1.00 93.31 300 LEU A CA 1
ATOM 2431 C C . LEU A 1 300 ? 17.851 -14.120 -22.477 1.00 93.31 300 LEU A C 1
ATOM 2433 O O . LEU A 1 300 ? 17.368 -15.244 -22.530 1.00 93.31 300 LEU A O 1
ATOM 2437 N N . VAL A 1 301 ? 17.959 -13.344 -23.560 1.00 91.75 301 VAL A N 1
ATOM 2438 C CA . VAL A 1 301 ? 17.476 -13.748 -24.895 1.00 91.75 301 VAL A CA 1
ATOM 2439 C C . VAL A 1 301 ? 18.124 -15.062 -25.331 1.00 91.75 301 VAL A C 1
ATOM 2441 O O . VAL A 1 301 ? 17.434 -15.986 -25.760 1.00 91.75 301 VAL A O 1
ATOM 2444 N N . LYS A 1 302 ? 19.445 -15.190 -25.160 1.00 93.00 302 LYS A N 1
ATOM 2445 C CA . LYS A 1 302 ? 20.175 -16.422 -25.484 1.00 93.00 302 LYS A CA 1
ATOM 2446 C C . LYS A 1 302 ? 19.696 -17.619 -24.657 1.00 93.00 302 LYS A C 1
ATOM 2448 O O . LYS A 1 302 ? 19.580 -18.717 -25.200 1.00 93.00 302 LYS A O 1
ATOM 2453 N N . ALA A 1 303 ? 19.434 -17.422 -23.366 1.00 92.25 303 ALA A N 1
ATOM 2454 C CA . ALA A 1 303 ? 18.907 -18.466 -22.492 1.00 92.25 303 ALA A CA 1
ATOM 2455 C C . ALA A 1 303 ? 17.478 -18.876 -22.890 1.00 92.25 303 ALA A C 1
ATOM 2457 O O . ALA A 1 303 ? 17.198 -20.067 -22.995 1.00 92.25 303 ALA A O 1
ATOM 2458 N N . THR A 1 304 ? 16.606 -17.911 -23.189 1.00 92.62 304 THR A N 1
ATOM 2459 C CA . THR A 1 304 ? 15.226 -18.158 -23.632 1.00 92.62 304 THR A CA 1
ATOM 2460 C C . THR A 1 304 ? 15.182 -18.916 -24.956 1.00 92.62 304 THR A C 1
ATOM 2462 O O . THR A 1 304 ? 14.445 -19.890 -25.072 1.00 92.62 304 THR A O 1
ATOM 2465 N N . LEU A 1 305 ? 16.006 -18.529 -25.937 1.00 91.69 305 LEU A N 1
ATOM 2466 C CA . LEU A 1 305 ? 16.099 -19.242 -27.214 1.00 91.69 305 LEU A CA 1
ATOM 2467 C C . LEU A 1 305 ? 16.588 -20.679 -27.025 1.00 91.69 305 LEU A C 1
ATOM 2469 O O . LEU A 1 305 ? 16.045 -21.590 -27.639 1.00 91.69 305 LEU A O 1
ATOM 2473 N N . ARG A 1 306 ? 17.583 -20.898 -26.156 1.00 91.62 306 ARG A N 1
ATOM 2474 C CA . ARG A 1 306 ? 18.046 -22.251 -25.821 1.00 91.62 306 ARG A CA 1
ATOM 2475 C C . ARG A 1 306 ? 16.914 -23.091 -25.234 1.00 91.62 306 ARG A C 1
ATOM 2477 O O . ARG A 1 306 ? 16.666 -24.182 -25.734 1.00 91.62 306 ARG A O 1
ATOM 2484 N N . LYS A 1 307 ? 16.210 -22.551 -24.237 1.00 91.94 307 LYS A N 1
ATOM 2485 C CA . LYS A 1 307 ? 15.088 -23.231 -23.589 1.00 91.94 307 LYS A CA 1
ATOM 2486 C C . LYS A 1 307 ? 13.984 -23.587 -24.588 1.00 91.94 307 LYS A C 1
ATOM 2488 O O . LYS A 1 307 ? 13.489 -24.702 -24.568 1.00 91.94 307 LYS A O 1
ATOM 2493 N N . PHE A 1 308 ? 13.648 -22.677 -25.504 1.00 92.06 308 PHE A N 1
ATOM 2494 C CA . PHE A 1 308 ? 12.666 -22.940 -26.558 1.00 92.06 308 PHE A CA 1
ATOM 2495 C C . PHE A 1 308 ? 13.023 -24.176 -27.401 1.00 92.06 308 PHE A C 1
ATOM 2497 O O . PHE A 1 308 ? 12.147 -24.984 -27.696 1.00 92.06 308 PHE A O 1
ATOM 2504 N N . TYR A 1 309 ? 14.298 -24.354 -27.766 1.00 87.62 309 TYR A N 1
ATOM 2505 C CA . TYR A 1 309 ? 14.735 -25.538 -28.512 1.00 87.62 309 TYR A CA 1
ATOM 2506 C C . TYR A 1 309 ? 14.765 -26.809 -27.654 1.00 87.62 309 TYR A C 1
ATOM 2508 O O . TYR A 1 309 ? 14.368 -27.862 -28.139 1.00 87.62 309 TYR A O 1
ATOM 2516 N N . GLU A 1 310 ? 15.179 -26.720 -26.389 1.00 88.38 310 GLU A N 1
ATOM 2517 C CA . GLU A 1 310 ? 15.141 -27.849 -25.444 1.00 88.38 310 GLU A CA 1
ATOM 2518 C C . GLU A 1 310 ? 13.698 -28.345 -25.211 1.00 88.38 310 GLU A C 1
ATOM 2520 O O . GLU A 1 310 ? 13.424 -29.547 -25.256 1.00 88.38 310 GLU A O 1
ATOM 2525 N N . ASP A 1 311 ? 12.752 -27.419 -25.043 1.00 84.00 311 ASP A N 1
ATOM 2526 C CA . ASP A 1 311 ? 11.321 -27.712 -24.905 1.00 84.00 311 ASP A CA 1
ATOM 2527 C C . ASP A 1 311 ? 10.726 -28.256 -26.221 1.00 84.00 311 ASP A C 1
ATOM 2529 O O . ASP A 1 311 ? 9.817 -29.085 -26.211 1.00 84.00 311 ASP A O 1
ATOM 2533 N N . TYR A 1 312 ? 11.238 -27.829 -27.378 1.00 76.56 312 TYR A N 1
ATOM 2534 C CA . TYR A 1 312 ? 10.796 -28.338 -28.677 1.00 76.56 312 TYR A CA 1
ATOM 2535 C C . TYR A 1 312 ? 11.301 -29.762 -28.961 1.00 76.56 312 TYR A C 1
ATOM 2537 O O . TYR A 1 312 ? 10.554 -30.578 -29.499 1.00 76.56 312 TYR A O 1
ATOM 2545 N N . GLU A 1 313 ? 12.545 -30.084 -28.597 1.00 69.12 313 GLU A N 1
ATOM 2546 C CA . GLU A 1 313 ? 13.107 -31.428 -28.793 1.00 69.12 313 GLU A CA 1
ATOM 2547 C C . GLU A 1 313 ? 12.570 -32.458 -27.796 1.00 69.12 313 GLU A C 1
ATOM 2549 O O . GLU A 1 313 ? 12.441 -33.624 -28.148 1.00 69.12 313 GLU A O 1
ATOM 2554 N N . SER A 1 314 ? 12.202 -32.043 -26.583 1.00 63.22 314 SER A N 1
ATOM 2555 C CA . SER A 1 314 ? 11.596 -32.930 -25.576 1.00 63.22 314 SER A CA 1
ATOM 2556 C C . SER A 1 314 ? 10.133 -33.299 -25.857 1.00 63.22 314 SER A C 1
ATOM 2558 O O . SER A 1 314 ? 9.635 -34.274 -25.299 1.00 63.22 314 SER A O 1
ATOM 2560 N N . ASN A 1 315 ? 9.454 -32.554 -26.735 1.00 56.84 315 ASN A N 1
ATOM 2561 C CA . ASN A 1 315 ? 8.080 -32.816 -27.182 1.00 56.84 315 ASN A CA 1
ATOM 2562 C C . ASN A 1 315 ? 8.008 -33.547 -28.541 1.00 56.84 315 ASN A C 1
ATOM 2564 O O . ASN A 1 315 ? 6.935 -33.611 -29.149 1.00 56.84 315 ASN A O 1
ATOM 2568 N N . LYS A 1 316 ? 9.138 -34.069 -29.029 1.00 53.28 316 LYS A N 1
ATOM 2569 C CA . LYS A 1 316 ? 9.260 -34.876 -30.250 1.00 53.28 316 LYS A CA 1
ATOM 2570 C C . LYS A 1 316 ? 9.480 -36.346 -29.914 1.00 53.28 316 LYS A C 1
ATOM 2572 O O . LYS A 1 316 ? 8.936 -37.180 -30.670 1.00 53.28 316 LYS A O 1
#

Organism: NCBI:txid1122985

pLDDT: mean 80.53, std 15.81, range [28.72, 97.44]

Sequence (316 aa):
MEIILNCEDKMKEEFIYHNAENYTLIMTSSGEGICSVSIDENIRSCACIYNLSVEEKCRVRGYGNRLLEEAEKVAQKLGASVVSLAAEKDKFMADWYERKGYKPIFSDKEYITFYKSLKNENNKNRISMEIILKCGDKINVPEGCKAEIKDGVITIEKERTETPKFKDGDFVTSIGGRVMGIVYECRDNNGDPVIYMHWDNDSKLGQFKKWRAEVFRLATEKERQTITAQMAEQNLRWNAEEKELEWIRWRAEDGEEYCYVGNQGIIMVDKEDGHCADKNRHEFGNYFRTREQAEGAAKLVKATLRKFYEDYESNK

Foldseek 3Di:
DDDPPPPPPPDPFDWDWDDDPFWIKIATPVRQWIKIWGQDPVHNQEIEIDPGDGHPVCPPVCPSVVNVVVSLVVCVVSNHQKYKYKDFPPDPVVVVVVVVVWDFDDDDPTITMTMDGRDPPVVVPPPPDDDDDDPPDDDDQDPQWDWDADPNDIDIGRNQPDLDDDDQQFWKAFPVRPKTFGFDDAADPVRHGWGWGCDILPDDHPDTDIDRSSRMDGDDPVRVVVVQVSQVVVQWHQDPVVSGIDGVQDADDAQDKWWFQDPVRDIDIDGPNVDPVSVVCSVVVRTHRDPVVRNVVSVVVVVVVVVVVVVVVVVD

Secondary structure (DSSP, 8-state):
------------PPEEEEE-SS-EEEEETTSSEEEEEEE-SS-TTEEEEEEEEE-GGGTTSSHHHHHHHHHHHHHHHTT-SEEEEEEETTSHHHHHHHHTT-EEEEE-SSEEEEEEE---GGGGGS------PPTT---PPPTTEEEEEETTEEEEEE---SS----TT-EEEETTSS-EEEEE----TTS--EEEEEEETT--TT--EEEEGGGEEEPPHHHHHHHHHHHHHTTEEEETTTTEEEE----PPTT-EEEEE-TTS-EEEEE--S-HHHHHHHHHT--BSSHHHHHHHHHHHHHHHHHHHHHHHHT-